Protein AF-A0A016WZB0-F1 (afdb_monomer)

Sequence (263 aa):
MVNCYLLIWLISSVIAQPQPCFLKCKDNYMNGMQNALTQLPSDWSIDMVTPLHALLSQNSHQTQLLLKMDSVCRLSAIYQRCLGVCPENPAKRILLNGQKAWNIICHDFRNDSDFRESIMPCWSSMGMTLTNHCTSMAQILQAEIIELMESGLHNLQQSMDALCRSVYSYDKCFVAKNYETCGPKAGKFLVKLTHQTSHALVELLDEVLGLTELPGSCLDWLSQKYLVESRPRGIAKRMKNGDWTSITSLSFAIFLTRSLLLP

Secondary structure (DSSP, 8-state):
---THHHHHHHHHHSSS--HHHHHHHHHHHHHHHHHH-SS--TT-HHHHSHHHHHHHS---HHHHHHHHHHHHHHHHHHHHHHHTSPPSHHHHHHHHTTHHHHHHHHHHHH-HHIIIIIHHHHHHHHHHHHHHTHHHHHHHHHHHHHHHHSTTTTHHHHHHHHHHHHHHHHHHHHHHHHHHHHHHHHHHHHHHHHHHHHHHHHHHHHHH--SS--HHHHHHHHTTHHHHTSHHHHHHHHHTSS--------------------

pLDDT: mean 75.18, std 19.7, range [27.86, 95.62]

Structure (mmCIF, N/CA/C/O backbone):
data_AF-A0A016WZB0-F1
#
_entry.id   AF-A0A016WZB0-F1
#
loop_
_atom_site.group_PDB
_atom_site.id
_atom_site.type_symbol
_atom_site.label_atom_id
_atom_site.label_alt_id
_atom_site.label_comp_id
_atom_site.label_asym_id
_atom_site.label_entity_id
_atom_site.label_seq_id
_atom_site.pdbx_PDB_ins_code
_atom_site.Cartn_x
_atom_site.Cartn_y
_atom_site.Cartn_z
_atom_site.occupancy
_atom_site.B_iso_or_equiv
_atom_site.auth_seq_id
_atom_site.auth_comp_id
_atom_site.auth_asym_id
_atom_site.auth_atom_id
_atom_site.pdbx_PDB_model_num
ATOM 1 N N . MET A 1 1 ? -3.023 -1.738 -1.304 1.00 55.38 1 MET A N 1
ATOM 2 C CA . MET A 1 1 ? -1.868 -0.862 -0.938 1.00 55.38 1 MET A CA 1
ATOM 3 C C . MET A 1 1 ? -2.226 0.275 0.025 1.00 55.38 1 MET A C 1
ATOM 5 O O . MET A 1 1 ? -1.454 1.218 0.184 1.00 55.38 1 MET A O 1
ATOM 9 N N . VAL A 1 2 ? -3.370 0.176 0.698 1.00 56.50 2 VAL A N 1
ATOM 10 C CA . VAL A 1 2 ? -3.891 1.216 1.588 1.00 56.50 2 VAL A CA 1
ATOM 11 C C . VAL A 1 2 ? -3.309 1.032 2.987 1.00 56.50 2 VAL A C 1
ATOM 13 O O . VAL A 1 2 ? -3.202 -0.104 3.452 1.00 56.50 2 VAL A O 1
ATOM 16 N N . ASN A 1 3 ? -2.872 2.119 3.627 1.00 54.38 3 ASN A N 1
ATOM 17 C CA . ASN A 1 3 ? -2.315 2.067 4.980 1.00 54.38 3 ASN A CA 1
ATOM 18 C C . ASN A 1 3 ? -3.409 2.117 6.045 1.00 54.38 3 ASN A C 1
ATOM 20 O O . ASN A 1 3 ? -4.475 2.701 5.866 1.00 54.38 3 ASN A O 1
ATOM 24 N N . CYS A 1 4 ? -3.087 1.572 7.208 1.00 49.31 4 CYS A N 1
ATOM 25 C CA . CYS A 1 4 ? -4.017 1.316 8.293 1.00 49.31 4 CYS A CA 1
ATOM 26 C C . CYS A 1 4 ? -4.293 2.515 9.196 1.00 49.31 4 CYS A C 1
ATOM 28 O O . CYS A 1 4 ? -4.769 2.349 10.312 1.00 49.31 4 CYS A O 1
ATOM 30 N N . TYR A 1 5 ? -4.052 3.734 8.721 1.00 52.56 5 TYR A N 1
ATOM 31 C CA . TYR A 1 5 ? -4.415 4.939 9.465 1.00 52.56 5 TYR A CA 1
ATOM 32 C C . TYR A 1 5 ? -5.929 5.112 9.609 1.00 52.56 5 TYR A C 1
ATOM 34 O O . TYR A 1 5 ? -6.382 5.546 10.666 1.00 52.56 5 TYR A O 1
ATOM 42 N N . LEU A 1 6 ? -6.701 4.650 8.619 1.00 54.91 6 LEU A N 1
ATOM 43 C CA . LEU A 1 6 ? -8.161 4.537 8.692 1.00 54.91 6 LEU A CA 1
ATOM 44 C C . LEU A 1 6 ? -8.610 3.690 9.892 1.00 54.91 6 LEU A C 1
ATOM 46 O O . LEU A 1 6 ? -9.520 4.049 10.630 1.00 54.91 6 LEU A O 1
ATOM 50 N N . LEU A 1 7 ? -7.895 2.595 10.140 1.00 54.38 7 LEU A N 1
ATOM 51 C CA . LEU A 1 7 ? -8.179 1.672 11.233 1.00 54.38 7 LEU A CA 1
ATOM 52 C C . LEU A 1 7 ? -7.743 2.239 12.581 1.00 54.38 7 LEU A C 1
ATOM 54 O O . LEU A 1 7 ? -8.423 2.038 13.575 1.00 54.38 7 LEU A O 1
ATOM 58 N N . ILE A 1 8 ? -6.644 2.992 12.624 1.00 53.25 8 ILE A N 1
ATOM 59 C CA . ILE A 1 8 ? -6.182 3.676 13.839 1.00 53.25 8 ILE A CA 1
ATOM 60 C C . ILE A 1 8 ? -7.178 4.751 14.287 1.00 53.25 8 ILE A C 1
ATOM 62 O O . ILE A 1 8 ? -7.405 4.917 15.489 1.00 53.25 8 ILE A O 1
ATOM 66 N N . TRP A 1 9 ? -7.793 5.460 13.341 1.00 54.38 9 TRP A N 1
ATOM 67 C CA . TRP A 1 9 ? -8.886 6.372 13.649 1.00 54.38 9 TRP A CA 1
ATOM 68 C C . TRP A 1 9 ? -10.130 5.613 14.124 1.00 54.38 9 TRP A C 1
ATOM 70 O O . TRP A 1 9 ? -10.615 5.905 15.211 1.00 54.38 9 TRP A O 1
ATOM 80 N N . LEU A 1 10 ? -10.566 4.569 13.406 1.00 53.88 10 LEU A N 1
ATOM 81 C CA . LEU A 1 10 ? -11.709 3.744 13.826 1.00 53.88 10 LEU A CA 1
ATOM 82 C C . LEU A 1 10 ? -11.514 3.139 15.229 1.00 53.88 10 LEU A C 1
ATOM 84 O O . LEU A 1 10 ? -12.427 3.171 16.045 1.00 53.88 10 LEU A O 1
ATOM 88 N N . ILE A 1 11 ? -10.305 2.682 15.566 1.00 52.38 11 ILE A N 1
ATOM 89 C CA . ILE A 1 11 ? -9.926 2.250 16.920 1.00 52.38 11 ILE A CA 1
ATOM 90 C C . ILE A 1 11 ? -10.089 3.378 17.941 1.00 52.38 11 ILE A C 1
ATOM 92 O O . ILE A 1 11 ? -10.571 3.138 19.042 1.00 52.38 11 ILE A O 1
ATOM 96 N N . SER A 1 12 ? -9.652 4.594 17.612 1.00 50.53 12 SER A N 1
ATOM 97 C CA . SER A 1 12 ? -9.734 5.740 18.526 1.00 50.53 12 SER A CA 1
ATOM 98 C C . SER A 1 12 ? -11.189 6.149 18.785 1.00 50.53 12 SER A C 1
ATOM 100 O O . SER A 1 12 ? -11.494 6.655 19.862 1.00 50.53 12 SER A O 1
ATOM 102 N N . SER A 1 13 ? -12.072 5.888 17.818 1.00 48.31 13 SER A N 1
ATOM 103 C CA . SER A 1 13 ? -13.515 6.126 17.893 1.00 48.31 13 SER A CA 1
ATOM 104 C C . SER A 1 13 ? -14.283 4.993 18.597 1.00 48.31 13 SER A C 1
ATOM 106 O O . SER A 1 13 ? -15.307 5.257 19.220 1.00 48.31 13 SER A O 1
ATOM 108 N N . VAL A 1 14 ? -13.803 3.742 18.518 1.00 45.00 14 VAL A N 1
ATOM 109 C CA . VAL A 1 14 ? -14.487 2.537 19.043 1.00 45.00 14 VAL A CA 1
ATOM 110 C C . VAL A 1 14 ? -13.949 2.084 20.408 1.00 45.00 14 VAL A C 1
ATOM 112 O O . VAL A 1 14 ? -14.696 1.542 21.224 1.00 45.00 14 VAL A O 1
ATOM 115 N N . ILE A 1 15 ? -12.669 2.316 20.714 1.00 48.38 15 ILE A N 1
ATOM 116 C CA . ILE A 1 15 ? -12.079 1.949 22.006 1.00 48.38 15 ILE A CA 1
ATOM 117 C C . ILE A 1 15 ? -12.315 3.075 23.008 1.00 48.38 15 ILE A C 1
ATOM 119 O O . ILE A 1 15 ? -11.705 4.142 22.944 1.00 48.38 15 ILE A O 1
ATOM 123 N N . ALA A 1 16 ? -13.173 2.794 23.988 1.00 42.25 16 ALA A N 1
ATOM 124 C CA . ALA A 1 16 ? -13.341 3.616 25.174 1.00 42.25 16 ALA A CA 1
ATOM 125 C C . ALA A 1 16 ? -11.984 3.771 25.895 1.00 42.25 16 ALA A C 1
ATOM 127 O O . ALA A 1 16 ? -11.514 2.857 26.566 1.00 42.25 16 ALA A O 1
ATOM 128 N N . GLN A 1 17 ? -11.384 4.954 25.742 1.00 51.97 17 GLN A N 1
ATOM 129 C CA . GLN A 1 17 ? -10.086 5.412 26.259 1.00 51.97 17 GLN A CA 1
ATOM 130 C C . GLN A 1 17 ? -8.839 4.969 25.464 1.00 51.97 17 GLN A C 1
ATOM 132 O O . GLN A 1 17 ? -8.360 3.839 25.596 1.00 51.97 17 GLN A O 1
ATOM 137 N N . PRO A 1 18 ? -8.216 5.900 24.714 1.00 61.09 18 PRO A N 1
ATOM 138 C CA . PRO A 1 18 ? -6.901 5.682 24.129 1.00 61.09 18 PRO A CA 1
ATOM 139 C C . PRO A 1 18 ? -5.865 5.421 25.231 1.00 61.09 18 PRO A C 1
ATOM 141 O O . PRO A 1 18 ? -5.592 6.293 26.059 1.00 61.09 18 PRO A O 1
ATOM 144 N N . GLN A 1 19 ? -5.255 4.232 25.260 1.00 72.19 19 GLN A N 1
ATOM 145 C CA . GLN A 1 19 ? -4.184 3.984 26.226 1.00 72.19 19 GLN A CA 1
ATOM 146 C C . GLN A 1 19 ? -2.947 4.828 25.861 1.00 72.19 19 GLN A C 1
ATOM 148 O O . GLN A 1 19 ? -2.512 4.793 24.701 1.00 72.19 19 GLN A O 1
ATOM 153 N N . PRO A 1 20 ? -2.311 5.518 26.829 1.00 84.94 20 PRO A N 1
ATOM 154 C CA . PRO A 1 20 ? -1.163 6.391 26.566 1.00 84.94 20 PRO A CA 1
ATOM 155 C C . PRO A 1 20 ? -0.001 5.707 25.828 1.00 84.94 20 PRO A C 1
ATOM 157 O O . PRO A 1 20 ? 0.700 6.351 25.049 1.00 84.94 20 PRO A O 1
ATOM 160 N N . CYS A 1 21 ? 0.188 4.396 26.034 1.00 88.31 21 CYS A N 1
ATOM 161 C CA . CYS A 1 21 ? 1.226 3.619 25.352 1.00 88.31 21 CYS A CA 1
ATOM 162 C C . CYS A 1 21 ? 1.033 3.611 23.828 1.00 88.31 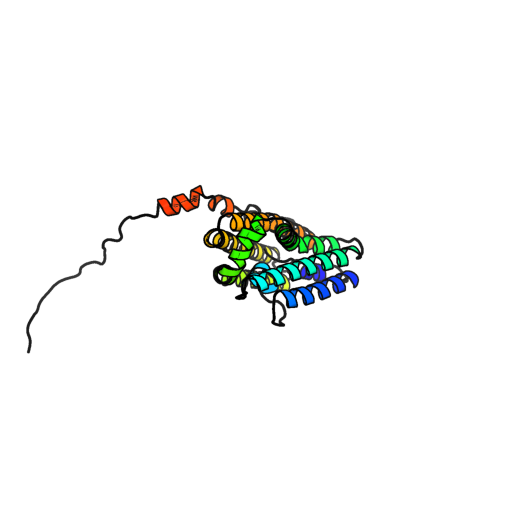21 CYS A C 1
ATOM 164 O O . CYS A 1 21 ? 1.947 3.971 23.084 1.00 88.31 21 CYS A O 1
ATOM 166 N N . PHE A 1 22 ? -0.172 3.266 23.358 1.00 85.75 22 PHE A N 1
ATOM 167 C CA . PHE A 1 22 ? -0.463 3.186 21.925 1.00 85.75 22 PHE A CA 1
ATOM 168 C C . PHE A 1 22 ? -0.419 4.552 21.255 1.00 85.75 22 PHE A C 1
ATOM 170 O O . PHE A 1 22 ? 0.140 4.661 20.164 1.00 85.75 22 PHE A O 1
ATOM 177 N N . LEU A 1 23 ? -0.942 5.590 21.919 1.00 83.19 23 LEU A N 1
ATOM 178 C CA . LEU A 1 23 ? -0.874 6.962 21.414 1.00 83.19 23 LEU A CA 1
ATOM 179 C C . LEU A 1 23 ? 0.574 7.408 21.208 1.00 83.19 23 LEU A C 1
ATOM 181 O O . LEU A 1 23 ? 0.929 7.833 20.114 1.00 83.19 23 LEU A O 1
ATOM 185 N N . LYS A 1 24 ? 1.445 7.196 22.202 1.00 88.25 24 LYS A N 1
ATOM 186 C CA . LYS A 1 24 ? 2.870 7.531 22.087 1.00 88.25 24 LYS A CA 1
ATOM 187 C C . LYS A 1 24 ? 3.548 6.799 20.926 1.00 88.25 24 LYS A C 1
ATOM 189 O O . LYS A 1 24 ? 4.316 7.407 20.182 1.00 88.25 24 LYS A O 1
ATOM 194 N N . CYS A 1 25 ? 3.290 5.499 20.762 1.00 89.06 25 CYS A N 1
ATOM 195 C CA . CYS A 1 25 ? 3.845 4.739 19.640 1.00 89.06 25 CYS A CA 1
ATOM 196 C C . CYS A 1 25 ? 3.333 5.267 18.295 1.00 89.06 25 CYS A C 1
ATOM 198 O O . CYS A 1 25 ? 4.124 5.438 17.367 1.00 89.06 25 CYS A O 1
ATOM 200 N N . LYS A 1 26 ? 2.027 5.545 18.205 1.00 83.06 26 LYS A N 1
ATOM 201 C CA . LYS A 1 26 ? 1.370 6.096 17.018 1.00 83.06 26 LYS A CA 1
ATOM 202 C C . LYS A 1 26 ? 1.967 7.441 16.632 1.00 83.06 26 LYS A C 1
ATOM 204 O O . LYS A 1 26 ? 2.391 7.586 15.496 1.00 83.06 26 LYS A O 1
ATOM 209 N N . ASP A 1 27 ? 2.022 8.399 17.550 1.00 82.31 27 ASP A N 1
ATOM 210 C CA . ASP A 1 27 ? 2.441 9.772 17.248 1.00 82.31 27 ASP A CA 1
ATOM 211 C C . ASP A 1 27 ? 3.898 9.821 16.786 1.00 82.31 27 ASP A C 1
ATOM 213 O O . ASP A 1 27 ? 4.223 10.455 15.784 1.00 82.31 27 ASP A O 1
ATOM 217 N N . ASN A 1 28 ? 4.775 9.055 17.440 1.00 87.50 28 ASN A N 1
ATOM 218 C CA . ASN A 1 28 ? 6.166 8.930 17.009 1.00 87.50 28 ASN A CA 1
ATOM 219 C C . ASN A 1 28 ? 6.288 8.309 15.611 1.00 87.50 28 ASN A C 1
ATOM 221 O O . ASN A 1 28 ? 7.112 8.751 14.808 1.00 87.50 28 ASN A O 1
ATOM 225 N N . TYR A 1 29 ? 5.480 7.289 15.314 1.00 86.69 29 TYR A N 1
ATOM 226 C CA . TYR A 1 29 ? 5.462 6.661 13.996 1.00 86.69 29 TYR A CA 1
ATOM 227 C C . TYR A 1 29 ? 4.912 7.606 12.925 1.00 86.69 29 TYR A C 1
ATOM 229 O O . TYR A 1 29 ? 5.544 7.746 11.883 1.00 86.69 29 TYR A O 1
ATOM 237 N N . MET A 1 30 ? 3.809 8.303 13.203 1.00 79.81 30 MET A N 1
ATOM 238 C CA . MET A 1 30 ? 3.199 9.301 12.319 1.00 79.81 30 MET A CA 1
ATOM 239 C C . MET A 1 30 ? 4.195 10.380 11.927 1.00 79.81 30 MET A C 1
ATOM 241 O O . MET A 1 30 ? 4.462 10.574 10.744 1.00 79.81 30 MET A O 1
ATOM 245 N N . ASN A 1 31 ? 4.799 11.019 12.928 1.00 82.44 31 ASN A N 1
ATOM 246 C CA . ASN A 1 31 ? 5.754 12.100 12.719 1.00 82.44 31 ASN A CA 1
ATOM 247 C C . ASN A 1 31 ? 6.983 11.602 11.945 1.00 82.44 31 ASN A C 1
ATOM 249 O O . ASN A 1 31 ? 7.473 12.265 11.033 1.00 82.44 31 ASN A O 1
ATOM 253 N N . GLY A 1 32 ? 7.468 10.399 12.267 1.00 85.25 32 GLY A N 1
ATOM 254 C CA . GLY A 1 32 ? 8.577 9.778 11.548 1.00 85.25 32 GLY A CA 1
ATOM 255 C C . GLY A 1 32 ? 8.244 9.469 10.086 1.00 85.25 32 GLY A C 1
ATOM 256 O O . GLY A 1 32 ? 9.031 9.793 9.198 1.00 85.25 32 GLY A O 1
ATOM 257 N N . MET A 1 33 ? 7.087 8.854 9.827 1.00 84.44 33 MET A N 1
ATOM 258 C CA . MET A 1 33 ? 6.646 8.484 8.479 1.00 84.44 33 MET A CA 1
ATOM 259 C C . MET A 1 33 ? 6.361 9.715 7.631 1.00 84.44 33 MET A C 1
ATOM 261 O O . MET A 1 33 ? 6.747 9.733 6.468 1.00 84.44 33 MET A O 1
ATOM 265 N N . GLN A 1 34 ? 5.763 10.755 8.213 1.00 78.06 34 GLN A N 1
ATOM 266 C CA . GLN A 1 34 ? 5.558 12.027 7.536 1.00 78.06 34 GLN A CA 1
ATOM 267 C C . GLN A 1 34 ? 6.891 12.607 7.072 1.00 78.06 34 GLN A C 1
ATOM 269 O O . GLN A 1 34 ? 7.034 12.879 5.888 1.00 78.06 34 GLN A O 1
ATOM 274 N N . ASN A 1 35 ? 7.897 12.673 7.947 1.00 82.19 35 ASN A N 1
ATOM 275 C CA . ASN A 1 35 ? 9.235 13.150 7.583 1.00 82.19 35 ASN A CA 1
ATOM 276 C C . ASN A 1 35 ? 9.932 12.270 6.527 1.00 82.19 35 ASN A C 1
ATOM 278 O O . ASN A 1 35 ? 10.753 12.760 5.753 1.00 82.19 35 ASN A O 1
ATOM 282 N N . ALA A 1 36 ? 9.655 10.962 6.509 1.00 82.56 36 ALA A N 1
ATOM 283 C CA . ALA A 1 36 ? 10.269 10.027 5.566 1.00 82.56 36 ALA A CA 1
ATOM 284 C C . ALA A 1 36 ? 9.597 10.030 4.181 1.00 82.56 36 ALA A C 1
ATOM 286 O O . ALA A 1 36 ? 10.277 9.843 3.170 1.00 82.56 36 ALA A O 1
ATOM 287 N N . LEU A 1 37 ? 8.275 10.216 4.136 1.00 76.56 37 LEU A N 1
ATOM 288 C CA . LEU A 1 37 ? 7.463 10.157 2.918 1.00 76.56 37 LEU A CA 1
ATOM 289 C C . LEU A 1 37 ? 7.234 11.540 2.300 1.00 76.56 37 LEU A C 1
ATOM 291 O O . LEU A 1 37 ? 7.163 11.653 1.080 1.00 76.56 37 LEU A O 1
ATOM 295 N N . THR A 1 38 ? 7.161 12.596 3.110 1.00 65.31 38 THR A N 1
ATOM 296 C CA . THR A 1 38 ? 6.791 13.954 2.686 1.00 65.31 38 THR A CA 1
ATOM 297 C C . THR A 1 38 ? 7.756 14.998 3.253 1.00 65.31 38 THR A C 1
ATOM 299 O O . THR A 1 38 ? 8.226 14.891 4.379 1.00 65.31 38 THR A O 1
ATOM 302 N N . GLN A 1 39 ? 8.050 16.043 2.479 1.00 55.16 39 GLN A N 1
ATOM 303 C CA . GLN A 1 39 ? 8.716 17.252 2.990 1.00 55.16 39 GLN A CA 1
ATOM 304 C C . GLN A 1 39 ? 7.704 18.344 3.383 1.00 55.16 39 GLN A C 1
ATOM 306 O O . GLN A 1 39 ? 8.094 19.487 3.606 1.00 55.16 39 GLN A O 1
ATOM 311 N N . LEU A 1 40 ? 6.406 18.023 3.432 1.00 42.19 40 LEU A N 1
ATOM 312 C CA . LEU A 1 40 ? 5.335 18.992 3.649 1.00 42.19 40 LEU A CA 1
ATOM 313 C C . LEU A 1 40 ? 4.523 18.655 4.911 1.00 42.19 40 LEU A C 1
ATOM 315 O O . LEU A 1 40 ? 4.121 17.503 5.093 1.00 42.19 40 LEU A O 1
ATOM 319 N N . PRO A 1 41 ? 4.249 19.649 5.772 1.00 38.19 41 PRO A N 1
ATOM 320 C CA . PRO A 1 41 ? 3.335 19.491 6.886 1.00 38.19 41 PRO A CA 1
ATOM 321 C C . PRO A 1 41 ? 1.898 19.710 6.396 1.00 38.19 41 PRO A C 1
ATOM 323 O O . PRO A 1 41 ? 1.517 20.836 6.089 1.00 38.19 41 PRO A O 1
ATOM 326 N N . SER A 1 42 ? 1.077 18.662 6.342 1.00 43.41 42 SER A N 1
ATOM 327 C CA . SER A 1 42 ? -0.376 18.839 6.410 1.00 43.41 42 SER A CA 1
ATOM 328 C C . SER A 1 42 ? -1.069 17.606 6.975 1.00 43.41 42 SER A C 1
ATOM 330 O O . SER A 1 42 ? -0.643 16.471 6.751 1.00 43.41 42 SER A O 1
ATOM 332 N N . ASP A 1 43 ? -2.159 17.858 7.690 1.00 48.34 43 ASP A N 1
ATOM 333 C CA . ASP A 1 43 ? -3.127 16.855 8.109 1.00 48.34 43 ASP A CA 1
ATOM 334 C C . ASP A 1 43 ? -3.712 16.106 6.891 1.00 48.34 43 ASP A C 1
ATOM 336 O O . ASP A 1 43 ? -3.878 16.679 5.813 1.00 48.34 43 ASP A O 1
ATOM 340 N N . TRP A 1 44 ? -3.991 14.809 7.072 1.00 51.59 44 TRP A N 1
ATOM 341 C CA . TRP A 1 44 ? -4.760 13.936 6.165 1.00 51.59 44 TRP A CA 1
ATOM 342 C C . TRP A 1 44 ? -4.406 13.984 4.664 1.00 51.59 44 TRP A C 1
ATOM 344 O O . TRP A 1 44 ? -5.306 14.008 3.828 1.00 51.59 44 TRP A O 1
ATOM 354 N N . SER A 1 45 ? -3.126 13.943 4.272 1.00 56.06 45 SER A N 1
ATOM 355 C CA . SER A 1 45 ? -2.765 13.886 2.842 1.00 56.06 45 SER A CA 1
ATOM 356 C C . SER A 1 45 ? -2.993 12.495 2.208 1.00 56.06 45 SER A C 1
ATOM 358 O O . SER A 1 45 ? -2.958 11.463 2.890 1.00 56.06 45 SER A O 1
ATOM 360 N N . ILE A 1 46 ? -3.171 12.456 0.873 1.00 56.66 46 ILE A N 1
ATOM 361 C CA . ILE A 1 46 ? -3.193 11.239 0.016 1.00 56.66 46 ILE A CA 1
ATOM 362 C C . ILE A 1 46 ? -2.049 10.285 0.383 1.00 56.66 46 ILE A C 1
ATOM 364 O O . ILE A 1 46 ? -2.172 9.057 0.284 1.00 56.66 46 ILE A O 1
ATOM 368 N N . ASP A 1 47 ? -0.941 10.868 0.839 1.00 54.72 47 ASP A N 1
ATOM 369 C CA . ASP A 1 47 ? 0.301 10.180 1.120 1.00 54.72 47 ASP A CA 1
ATOM 370 C C . ASP A 1 47 ? 0.205 9.219 2.299 1.00 54.72 47 ASP A C 1
ATOM 372 O O . ASP A 1 47 ? 0.920 8.224 2.347 1.00 54.72 47 ASP A O 1
ATOM 376 N N . MET A 1 48 ? -0.696 9.479 3.244 1.00 59.38 48 MET A N 1
ATOM 377 C CA . MET A 1 48 ? -0.911 8.580 4.375 1.00 59.38 48 MET A CA 1
ATOM 378 C C . MET A 1 48 ? -1.874 7.445 4.022 1.00 59.38 48 MET A C 1
ATOM 380 O O . MET A 1 48 ? -1.734 6.342 4.548 1.00 59.38 48 MET A O 1
ATOM 384 N N . VAL A 1 49 ? -2.803 7.677 3.091 1.00 67.19 49 VAL A N 1
ATOM 385 C CA . VAL A 1 49 ? -3.766 6.675 2.608 1.00 67.19 49 VAL A CA 1
ATOM 386 C C . VAL A 1 49 ? -3.098 5.664 1.680 1.00 67.19 49 VAL A C 1
ATOM 388 O O . VAL A 1 49 ? -3.273 4.455 1.836 1.00 67.19 49 VAL A O 1
ATOM 391 N N . THR A 1 50 ? -2.290 6.151 0.739 1.00 75.12 50 THR A N 1
ATOM 392 C CA . THR A 1 50 ? -1.594 5.340 -0.268 1.00 75.12 50 THR A CA 1
ATOM 393 C C . THR A 1 50 ? -0.084 5.562 -0.171 1.00 75.12 50 THR A C 1
ATOM 395 O O . THR A 1 50 ? 0.535 6.158 -1.046 1.00 75.12 50 THR A O 1
ATOM 398 N N . PRO A 1 51 ? 0.586 5.088 0.885 1.00 74.06 51 PRO A N 1
ATOM 399 C CA . PRO A 1 51 ? 1.932 5.558 1.185 1.00 74.06 51 PRO A CA 1
ATOM 400 C C . PRO A 1 51 ? 2.996 4.999 0.236 1.00 74.06 51 PRO A C 1
ATOM 402 O O . PRO A 1 51 ? 4.062 5.590 0.088 1.00 74.06 51 PRO A O 1
ATOM 405 N N . LEU A 1 52 ? 2.693 3.915 -0.490 1.00 84.69 52 LEU A N 1
ATOM 406 C CA . LEU A 1 52 ? 3.508 3.502 -1.630 1.00 84.69 52 LEU A CA 1
ATOM 407 C C . LEU A 1 52 ? 3.360 4.471 -2.817 1.00 84.69 52 LEU A C 1
ATOM 409 O O . LEU A 1 52 ? 4.345 4.738 -3.491 1.00 84.69 52 LEU A O 1
ATOM 413 N N . HIS A 1 53 ? 2.172 5.040 -3.052 1.00 87.25 53 HIS A N 1
ATOM 414 C CA . HIS A 1 53 ? 1.998 6.115 -4.034 1.00 87.25 53 HIS A CA 1
ATOM 415 C C . HIS A 1 53 ? 2.848 7.327 -3.646 1.00 87.25 53 HIS A C 1
ATOM 417 O O . HIS A 1 53 ? 3.605 7.818 -4.470 1.00 87.25 53 HIS A O 1
ATOM 423 N N . ALA A 1 54 ? 2.784 7.759 -2.385 1.00 82.44 54 ALA A N 1
ATOM 424 C CA . ALA A 1 54 ? 3.569 8.885 -1.874 1.00 82.44 54 ALA A CA 1
ATOM 425 C C . ALA A 1 54 ? 5.076 8.701 -2.048 1.00 82.44 54 ALA A C 1
ATOM 427 O O . ALA A 1 54 ? 5.795 9.595 -2.491 1.00 82.44 54 ALA A O 1
ATOM 428 N N . LEU A 1 55 ? 5.557 7.506 -1.696 1.00 86.00 55 LEU A N 1
ATOM 429 C CA . LEU A 1 55 ? 6.968 7.167 -1.779 1.00 86.00 55 LEU A CA 1
ATOM 430 C C . LEU A 1 55 ? 7.489 7.299 -3.218 1.00 86.00 55 LEU A C 1
ATOM 432 O O . LEU A 1 55 ? 8.640 7.685 -3.419 1.00 86.00 55 LEU A O 1
ATOM 436 N N . LEU A 1 56 ? 6.640 6.982 -4.202 1.00 88.81 56 LEU A N 1
ATOM 437 C CA . LEU A 1 56 ? 6.989 6.961 -5.620 1.00 88.81 56 LEU A CA 1
ATOM 438 C C . LEU A 1 56 ? 6.627 8.248 -6.377 1.00 88.81 56 LEU A C 1
ATOM 440 O O . LEU A 1 56 ? 7.153 8.459 -7.467 1.00 88.81 56 LEU A O 1
ATOM 444 N N . SER A 1 57 ? 5.764 9.108 -5.829 1.00 83.25 57 SER A N 1
ATOM 445 C CA . SER A 1 57 ? 5.229 10.287 -6.530 1.00 83.25 57 SER A CA 1
ATOM 446 C C . SER A 1 57 ? 6.229 11.431 -6.655 1.00 83.25 57 SER A C 1
ATOM 448 O O . SER A 1 57 ? 6.068 12.318 -7.493 1.00 83.25 57 SER A O 1
ATOM 450 N N . GLN A 1 58 ? 7.292 11.410 -5.854 1.00 73.94 58 GLN A N 1
ATOM 451 C CA . GLN A 1 58 ? 8.347 12.411 -5.901 1.00 73.94 58 GLN A CA 1
ATOM 452 C C . GLN A 1 58 ? 9.439 11.990 -6.874 1.00 73.94 58 GLN A C 1
ATOM 454 O O . GLN A 1 58 ? 10.002 10.900 -6.745 1.00 73.94 58 GLN A O 1
ATOM 459 N N . ASN A 1 59 ? 9.811 12.899 -7.777 1.00 65.44 59 ASN A N 1
ATOM 460 C CA . ASN A 1 59 ? 10.955 12.717 -8.661 1.00 65.44 59 ASN A CA 1
ATOM 461 C C . ASN A 1 59 ? 12.237 12.585 -7.820 1.00 65.44 59 ASN A C 1
ATOM 463 O O . ASN A 1 59 ? 12.795 13.572 -7.346 1.00 65.44 59 ASN A O 1
ATOM 467 N N . SER A 1 60 ? 12.641 11.344 -7.562 1.00 66.44 60 SER A N 1
ATOM 468 C CA . SER A 1 60 ? 13.710 11.001 -6.632 1.00 66.44 60 SER A CA 1
ATOM 469 C C . SER A 1 60 ? 14.753 10.189 -7.383 1.00 66.44 60 SER A C 1
ATOM 471 O O . SER A 1 60 ? 14.439 9.153 -7.970 1.00 66.44 60 SER A O 1
ATOM 473 N N . HIS A 1 61 ? 16.014 10.617 -7.330 1.00 76.38 61 HIS A N 1
ATOM 474 C CA . HIS A 1 61 ? 17.117 9.776 -7.795 1.00 76.38 61 HIS A CA 1
ATOM 475 C C . HIS A 1 61 ? 17.140 8.447 -7.018 1.00 76.38 61 HIS A C 1
ATOM 477 O O . HIS A 1 61 ? 16.718 8.390 -5.861 1.00 76.38 61 HIS A O 1
ATOM 483 N N . GLN A 1 62 ? 17.690 7.388 -7.614 1.00 78.56 62 GLN A N 1
ATOM 484 C CA . GLN A 1 62 ? 17.671 6.032 -7.043 1.00 78.56 62 GLN A CA 1
ATOM 485 C C . GLN A 1 62 ? 18.196 5.963 -5.614 1.00 78.56 62 GLN A C 1
ATOM 487 O O . GLN A 1 62 ? 17.560 5.364 -4.748 1.00 78.56 62 GLN A O 1
ATOM 492 N N . THR A 1 63 ? 19.303 6.648 -5.338 1.00 80.50 63 THR A N 1
ATOM 493 C CA . THR A 1 63 ? 19.870 6.747 -3.990 1.00 80.50 63 THR A CA 1
ATOM 494 C C . THR A 1 63 ? 18.882 7.357 -2.994 1.00 80.50 63 THR A C 1
ATOM 496 O O . THR A 1 63 ? 18.783 6.887 -1.866 1.00 80.50 63 THR A O 1
ATOM 499 N N . GLN A 1 64 ? 18.100 8.360 -3.399 1.00 85.38 64 GLN A N 1
ATOM 500 C CA . GLN A 1 64 ? 17.100 8.981 -2.528 1.00 85.38 64 GLN A CA 1
ATOM 501 C C . GLN A 1 64 ? 15.931 8.032 -2.246 1.00 85.38 64 GLN A C 1
ATOM 503 O O . GLN A 1 64 ? 15.507 7.933 -1.099 1.00 85.38 64 GLN A O 1
ATOM 508 N N . LEU A 1 65 ? 15.437 7.301 -3.253 1.00 88.00 65 LEU A N 1
ATOM 509 C CA . LEU A 1 65 ? 14.367 6.318 -3.044 1.00 88.00 65 LEU A CA 1
ATOM 510 C C . LEU A 1 65 ? 14.822 5.175 -2.121 1.00 88.00 65 LEU A C 1
ATOM 512 O O . LEU A 1 65 ? 14.070 4.765 -1.239 1.00 88.00 65 LEU A O 1
ATOM 516 N N . LEU A 1 66 ? 16.061 4.698 -2.277 1.00 88.81 66 LEU A N 1
ATOM 517 C CA . LEU A 1 66 ? 16.651 3.690 -1.390 1.00 88.81 66 LEU A CA 1
ATOM 518 C C . LEU A 1 66 ? 16.734 4.185 0.061 1.00 88.81 66 LEU A C 1
ATOM 520 O O . LEU A 1 66 ? 16.325 3.467 0.971 1.00 88.81 66 LEU A O 1
ATOM 524 N N . LEU A 1 67 ? 17.205 5.418 0.277 1.00 89.69 67 LEU A N 1
ATOM 525 C CA . LEU A 1 67 ? 17.283 6.023 1.611 1.00 89.69 67 LEU A CA 1
ATOM 526 C C . LEU A 1 67 ? 15.898 6.217 2.242 1.00 89.69 67 LEU A C 1
ATOM 528 O O . LEU A 1 67 ? 15.719 5.944 3.430 1.00 89.69 67 LEU A O 1
ATOM 532 N N . LYS A 1 68 ? 14.902 6.649 1.457 1.00 89.25 68 LYS A N 1
ATOM 533 C CA . LYS A 1 68 ? 13.513 6.767 1.924 1.00 89.25 68 LYS A CA 1
ATOM 534 C C . LYS A 1 68 ? 12.948 5.404 2.323 1.00 89.25 68 LYS A C 1
ATOM 536 O O . LYS A 1 68 ? 12.391 5.281 3.412 1.00 89.25 68 LYS A O 1
ATOM 541 N N . MET A 1 69 ? 13.139 4.380 1.488 1.00 91.38 69 MET A N 1
ATOM 542 C CA . MET A 1 69 ? 12.693 3.015 1.777 1.00 91.38 69 MET A CA 1
ATOM 543 C C . MET A 1 69 ? 13.343 2.469 3.056 1.00 91.38 69 MET A C 1
ATOM 545 O O . MET A 1 69 ? 12.643 1.948 3.924 1.00 91.38 69 MET A O 1
ATOM 549 N N . ASP A 1 70 ? 14.657 2.644 3.225 1.00 93.06 70 ASP A N 1
ATOM 550 C CA . ASP A 1 70 ? 15.351 2.226 4.448 1.00 93.06 70 ASP A CA 1
ATOM 551 C C . ASP A 1 70 ? 14.805 2.945 5.692 1.00 93.06 70 ASP A C 1
ATOM 553 O O . ASP A 1 70 ? 14.487 2.301 6.697 1.00 93.06 70 ASP A O 1
ATOM 557 N N . SER A 1 71 ? 14.595 4.263 5.598 1.00 92.44 71 SER A N 1
ATOM 558 C CA . SER A 1 71 ? 14.014 5.065 6.679 1.00 92.44 71 SER A CA 1
ATOM 559 C C . SER A 1 71 ? 12.623 4.565 7.079 1.00 92.44 71 SER A C 1
ATOM 561 O O . SER A 1 71 ? 12.387 4.297 8.261 1.00 92.44 71 SER A O 1
ATOM 563 N N . VAL A 1 72 ? 11.730 4.352 6.106 1.00 90.75 72 VAL A N 1
ATOM 564 C CA . VAL A 1 72 ? 10.379 3.809 6.328 1.00 90.75 72 VAL A CA 1
ATOM 565 C C . VAL A 1 72 ? 10.442 2.432 6.992 1.00 90.75 72 VAL A C 1
ATOM 567 O O . VAL A 1 72 ? 9.762 2.184 7.991 1.00 90.75 72 VAL A O 1
ATOM 570 N N . CYS A 1 73 ? 11.311 1.545 6.509 1.00 93.88 73 CYS A N 1
ATOM 571 C CA . CYS A 1 73 ? 11.451 0.205 7.069 1.00 93.88 73 CYS A CA 1
ATOM 572 C C . CYS A 1 73 ? 12.038 0.196 8.480 1.00 93.88 73 CYS A C 1
ATOM 574 O O . CYS A 1 73 ? 11.648 -0.619 9.322 1.00 93.88 73 CYS A O 1
ATOM 576 N N . ARG A 1 74 ? 12.950 1.121 8.783 1.00 95.19 74 ARG A N 1
ATOM 577 C CA . ARG A 1 74 ? 13.455 1.327 10.141 1.00 95.19 74 ARG A CA 1
ATOM 578 C C . ARG A 1 74 ? 12.353 1.841 11.067 1.00 95.19 74 ARG A C 1
ATOM 580 O O . ARG A 1 74 ? 12.206 1.307 12.166 1.00 95.19 74 ARG A O 1
ATOM 587 N N . LEU A 1 75 ? 11.570 2.826 10.626 1.00 92.50 75 LEU A N 1
ATOM 588 C CA . LEU A 1 75 ? 10.455 3.393 11.389 1.00 92.50 75 LEU A CA 1
ATOM 589 C C . LEU A 1 75 ? 9.373 2.350 11.681 1.00 92.50 75 LEU A C 1
ATOM 591 O O . LEU A 1 75 ? 8.958 2.224 12.831 1.00 92.50 75 LEU A O 1
ATOM 595 N N . SER A 1 76 ? 8.987 1.537 10.693 1.00 91.44 76 SER A N 1
ATOM 596 C CA . SER A 1 76 ? 8.033 0.437 10.896 1.00 91.44 76 SER A CA 1
ATOM 597 C C . SER A 1 76 ? 8.543 -0.583 11.926 1.00 91.44 76 SER A C 1
ATOM 599 O O . SER A 1 76 ? 7.797 -1.004 12.812 1.00 91.44 76 SER A O 1
ATOM 601 N N . ALA A 1 77 ? 9.836 -0.925 11.898 1.00 94.81 77 ALA A N 1
ATOM 602 C CA . ALA A 1 77 ? 10.430 -1.835 12.880 1.00 94.81 77 ALA A CA 1
ATOM 603 C C . ALA A 1 77 ? 10.535 -1.226 14.293 1.00 94.81 77 ALA A C 1
ATOM 605 O O . ALA A 1 77 ? 10.483 -1.953 15.287 1.00 94.81 77 ALA A O 1
ATOM 606 N N . ILE A 1 78 ? 10.736 0.091 14.408 1.00 95.38 78 ILE A N 1
ATOM 607 C CA . ILE A 1 78 ? 10.706 0.809 15.693 1.00 95.38 78 ILE A CA 1
ATOM 608 C C . ILE A 1 78 ? 9.279 0.827 16.244 1.00 95.38 78 ILE A C 1
ATOM 610 O O . ILE A 1 78 ? 9.078 0.534 17.420 1.00 95.38 78 ILE A O 1
ATOM 614 N N . TYR A 1 79 ? 8.292 1.110 15.395 1.00 92.06 79 TYR A N 1
ATOM 615 C CA . TYR A 1 79 ? 6.887 1.140 15.780 1.00 92.06 79 TYR A CA 1
ATOM 616 C C . TYR A 1 79 ? 6.402 -0.217 16.299 1.00 92.06 79 TYR A C 1
ATOM 618 O O . TYR A 1 79 ? 5.839 -0.285 17.388 1.00 92.06 79 TYR A O 1
ATOM 626 N N . GLN A 1 80 ? 6.718 -1.312 15.604 1.00 93.00 80 GLN A N 1
ATOM 627 C CA . GLN A 1 80 ? 6.370 -2.663 16.060 1.00 93.00 80 GLN A CA 1
ATOM 628 C C . GLN A 1 80 ? 7.015 -3.018 17.406 1.00 93.00 80 GLN A C 1
ATOM 630 O O . GLN A 1 80 ? 6.355 -3.583 18.275 1.00 93.00 80 GLN A O 1
ATOM 635 N N . ARG A 1 81 ? 8.280 -2.631 17.625 1.00 95.62 81 ARG A N 1
ATOM 636 C CA . ARG A 1 81 ? 8.942 -2.792 18.932 1.00 95.62 81 ARG A CA 1
ATOM 637 C C . ARG A 1 81 ? 8.282 -1.951 20.026 1.00 95.62 81 ARG A C 1
ATOM 639 O O . ARG A 1 81 ? 8.131 -2.436 21.141 1.00 95.62 81 ARG A O 1
ATOM 646 N N . CYS A 1 82 ? 7.857 -0.730 19.703 1.00 94.56 82 CYS A N 1
ATOM 647 C CA . CYS A 1 82 ? 7.111 0.130 20.620 1.00 94.56 82 CYS A CA 1
ATOM 648 C C . CYS A 1 82 ? 5.775 -0.511 21.024 1.00 94.56 82 CYS A C 1
ATOM 650 O O . CYS A 1 82 ? 5.471 -0.603 22.207 1.00 94.56 82 CYS A O 1
ATOM 652 N N . LEU A 1 83 ? 5.012 -1.041 20.063 1.00 90.94 83 LEU A N 1
ATOM 653 C CA . LEU A 1 83 ? 3.780 -1.778 20.358 1.00 90.94 83 LEU A CA 1
ATOM 654 C C . LEU A 1 83 ? 4.048 -3.041 21.183 1.00 90.94 83 LEU A C 1
ATOM 656 O O . LEU A 1 83 ? 3.234 -3.401 22.028 1.00 90.94 83 LEU A O 1
ATOM 660 N N . GLY A 1 84 ? 5.195 -3.694 20.972 1.00 93.12 84 GLY A N 1
ATOM 661 C CA . GLY A 1 84 ? 5.615 -4.891 21.698 1.00 93.12 84 GLY A CA 1
ATOM 662 C C . GLY A 1 84 ? 5.628 -4.725 23.219 1.00 93.12 84 GLY A C 1
ATOM 663 O O . GLY A 1 84 ? 5.259 -5.669 23.912 1.00 93.12 84 GLY A O 1
ATOM 664 N N . VAL A 1 85 ? 5.965 -3.532 23.726 1.00 93.88 85 VAL A N 1
ATOM 665 C CA . VAL A 1 85 ? 5.979 -3.227 25.171 1.00 93.88 85 VAL A CA 1
ATOM 666 C C . VAL A 1 85 ? 4.633 -2.738 25.717 1.00 93.88 85 VAL A C 1
ATOM 668 O O . VAL A 1 85 ? 4.484 -2.604 26.930 1.00 93.88 85 VAL A O 1
ATOM 671 N N . CYS A 1 86 ? 3.653 -2.462 24.851 1.00 89.56 86 CYS A N 1
ATOM 672 C CA . CYS A 1 86 ? 2.308 -2.091 25.282 1.00 89.56 86 CYS A CA 1
ATOM 673 C C . CYS A 1 86 ? 1.499 -3.327 25.727 1.00 89.56 86 CYS A C 1
ATOM 675 O O . CYS A 1 86 ? 1.755 -4.431 25.220 1.00 89.56 86 CYS A O 1
ATOM 677 N N . PRO A 1 87 ? 0.512 -3.152 26.634 1.00 90.12 87 PRO A N 1
ATOM 678 C CA . PRO A 1 87 ? -0.350 -4.235 27.108 1.00 90.12 87 PRO A CA 1
ATOM 679 C C . PRO A 1 87 ? -1.026 -4.999 25.967 1.00 90.12 87 PRO A C 1
ATOM 681 O O . PRO A 1 87 ? -1.366 -4.418 24.937 1.00 90.12 87 PRO A O 1
ATOM 684 N N . GLU A 1 88 ? -1.250 -6.298 26.161 1.00 87.69 88 GLU A N 1
ATOM 685 C CA . GLU A 1 88 ? -2.013 -7.099 25.203 1.00 87.69 88 GLU A CA 1
ATOM 686 C C . GLU A 1 88 ? -3.495 -6.730 25.250 1.00 87.69 88 GLU A C 1
ATOM 688 O O . GLU A 1 88 ? -4.148 -6.843 26.288 1.00 87.69 88 GLU A O 1
ATOM 693 N N . ASN A 1 89 ? -4.022 -6.275 24.114 1.00 82.06 89 ASN A N 1
ATOM 694 C CA . ASN A 1 89 ? -5.437 -5.992 23.905 1.00 82.06 89 ASN A CA 1
ATOM 695 C C . ASN A 1 89 ? -5.766 -5.997 22.392 1.00 82.06 89 ASN A C 1
ATOM 697 O O . ASN A 1 89 ? -4.848 -6.024 21.563 1.00 82.06 89 ASN A O 1
ATOM 701 N N . PRO A 1 90 ? -7.053 -5.935 22.001 1.00 80.62 90 PRO A N 1
ATOM 702 C CA . PRO A 1 90 ? -7.440 -5.888 20.588 1.00 80.62 90 PRO A CA 1
ATOM 703 C C . PRO A 1 90 ? -6.806 -4.721 19.813 1.00 80.62 90 PRO A C 1
ATOM 705 O O . PRO A 1 90 ? -6.401 -4.892 18.666 1.00 80.62 90 PRO A O 1
ATOM 708 N N . ALA A 1 91 ? -6.607 -3.561 20.455 1.00 78.50 91 ALA A N 1
ATOM 709 C CA . ALA A 1 91 ? -5.963 -2.401 19.833 1.00 78.50 91 ALA A CA 1
ATOM 710 C C . ALA A 1 91 ? -4.558 -2.737 19.316 1.00 78.50 91 ALA A C 1
ATOM 712 O O . ALA A 1 91 ? -4.218 -2.398 18.184 1.00 78.50 91 ALA A O 1
ATOM 713 N N . LYS A 1 92 ? -3.748 -3.447 20.113 1.00 85.12 92 LYS A N 1
ATOM 714 C CA . LYS A 1 92 ? -2.402 -3.882 19.717 1.00 85.12 92 LYS A CA 1
ATOM 715 C C . LYS A 1 92 ? -2.439 -4.750 18.461 1.00 85.12 92 LYS A C 1
ATOM 717 O O . LYS A 1 92 ? -1.654 -4.509 17.545 1.00 85.12 92 LYS A O 1
ATOM 722 N N . ARG A 1 93 ? -3.366 -5.714 18.387 1.00 82.69 93 ARG A N 1
ATOM 723 C CA . ARG A 1 93 ? -3.552 -6.575 17.207 1.00 82.69 93 ARG A CA 1
ATOM 724 C C . ARG A 1 93 ? -3.913 -5.756 15.973 1.00 82.69 93 ARG A C 1
ATOM 726 O O . ARG A 1 93 ? -3.282 -5.934 14.935 1.00 82.69 93 ARG A O 1
ATOM 733 N N . ILE A 1 94 ? -4.864 -4.834 16.095 1.00 76.75 94 ILE A N 1
ATOM 734 C CA . ILE A 1 94 ? -5.288 -3.986 14.977 1.00 76.75 94 ILE A CA 1
ATOM 735 C C . ILE A 1 94 ? -4.133 -3.093 14.502 1.00 76.75 94 ILE A C 1
ATOM 737 O O . ILE A 1 94 ? -3.874 -3.005 13.304 1.00 76.75 94 ILE A O 1
ATOM 741 N N . LEU A 1 95 ? -3.374 -2.493 15.426 1.00 81.44 95 LEU A N 1
ATOM 742 C CA . LEU A 1 95 ? -2.207 -1.662 15.107 1.00 81.44 95 LEU A CA 1
ATOM 743 C C . LEU A 1 95 ? -1.092 -2.466 14.410 1.00 81.44 95 LEU A C 1
ATOM 745 O O . LEU A 1 95 ? -0.472 -1.967 13.470 1.00 81.44 95 LEU A O 1
ATOM 749 N N . LEU A 1 96 ? -0.852 -3.715 14.831 1.00 85.38 96 LEU A N 1
ATOM 750 C CA . LEU A 1 96 ? 0.143 -4.612 14.227 1.00 85.38 96 LEU A CA 1
ATOM 751 C C . LEU A 1 96 ? -0.288 -5.138 12.855 1.00 85.38 96 LEU A C 1
ATOM 753 O O . LEU A 1 96 ? 0.489 -5.057 11.902 1.00 85.38 96 LEU A O 1
ATOM 757 N N . ASN A 1 97 ? -1.528 -5.617 12.721 1.00 80.38 97 ASN A N 1
ATOM 758 C CA . ASN A 1 97 ? -2.119 -5.949 11.419 1.00 80.38 97 ASN A CA 1
ATOM 759 C C . ASN A 1 97 ? -2.098 -4.723 10.502 1.00 80.38 97 ASN A C 1
ATOM 761 O O . ASN A 1 97 ? -1.876 -4.837 9.294 1.00 80.38 97 ASN A O 1
ATOM 765 N N . GLY A 1 98 ? -2.186 -3.546 11.122 1.00 78.75 98 GLY A N 1
ATOM 766 C CA . GLY A 1 98 ? -2.040 -2.254 10.503 1.00 78.75 98 GLY A CA 1
ATOM 767 C C . GLY A 1 98 ? -0.761 -2.079 9.666 1.00 78.75 98 GLY A C 1
ATOM 768 O O . GLY A 1 98 ? -0.709 -1.351 8.675 1.00 78.75 98 GLY A O 1
ATOM 769 N N . GLN A 1 99 ? 0.300 -2.781 10.053 1.00 83.88 99 GLN A N 1
ATOM 770 C CA . GLN A 1 99 ? 1.625 -2.683 9.448 1.00 83.88 99 GLN A CA 1
ATOM 771 C C . GLN A 1 99 ? 1.887 -3.743 8.375 1.00 83.88 99 GLN A C 1
ATOM 773 O O . GLN A 1 99 ? 2.979 -3.776 7.810 1.00 83.88 99 GLN A O 1
ATOM 778 N N . LYS A 1 100 ? 0.915 -4.607 8.050 1.00 85.12 100 LYS A N 1
ATOM 779 C CA . LYS A 1 100 ? 1.134 -5.769 7.173 1.00 85.12 100 LYS A CA 1
ATOM 780 C C 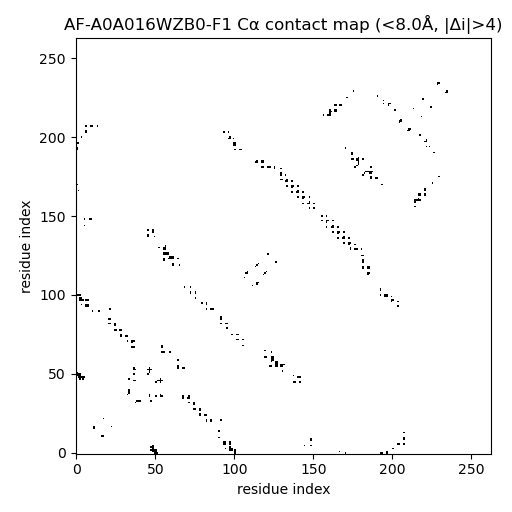. LYS A 1 100 ? 1.697 -5.395 5.801 1.00 85.12 100 LYS A C 1
ATOM 782 O O . LYS A 1 100 ? 2.609 -6.064 5.322 1.00 85.12 100 LYS A O 1
ATOM 787 N N . ALA A 1 101 ? 1.211 -4.307 5.200 1.00 87.25 101 ALA A N 1
ATOM 788 C CA . ALA A 1 101 ? 1.721 -3.812 3.920 1.00 87.25 101 ALA A CA 1
ATOM 789 C C . ALA A 1 101 ? 3.221 -3.486 3.994 1.00 87.25 101 ALA A C 1
ATOM 791 O O . ALA A 1 101 ? 4.011 -3.976 3.186 1.00 87.25 101 ALA A O 1
ATOM 792 N N . TRP A 1 102 ? 3.618 -2.709 5.004 1.00 88.94 102 TRP A N 1
ATOM 793 C CA . TRP A 1 102 ? 5.011 -2.329 5.212 1.00 88.94 102 TRP A CA 1
ATOM 794 C C . TRP A 1 102 ? 5.888 -3.506 5.612 1.00 88.94 102 TRP A C 1
ATOM 796 O O . TRP A 1 102 ? 7.015 -3.591 5.143 1.00 88.94 102 TRP A O 1
ATOM 806 N N . ASN A 1 103 ? 5.370 -4.457 6.386 1.00 90.38 103 ASN A N 1
ATOM 807 C CA . ASN A 1 103 ? 6.098 -5.675 6.728 1.00 90.38 103 ASN A CA 1
ATOM 808 C C . ASN A 1 103 ? 6.489 -6.470 5.481 1.00 90.38 103 ASN A C 1
ATOM 810 O O . ASN A 1 103 ? 7.634 -6.899 5.374 1.00 90.38 103 ASN A O 1
ATOM 814 N N . ILE A 1 104 ? 5.571 -6.613 4.521 1.00 90.69 104 ILE A N 1
ATOM 815 C CA . ILE A 1 104 ? 5.836 -7.306 3.254 1.00 90.69 104 ILE A CA 1
ATOM 816 C C . ILE A 1 104 ? 6.857 -6.529 2.417 1.00 90.69 104 ILE A C 1
ATOM 818 O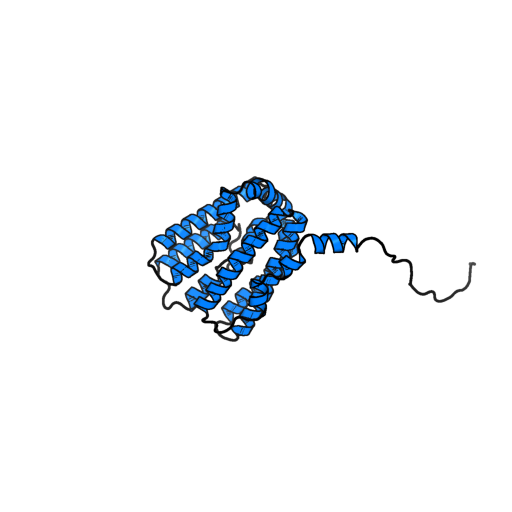 O . ILE A 1 104 ? 7.857 -7.103 1.993 1.00 90.69 104 ILE A O 1
ATOM 822 N N . ILE A 1 105 ? 6.6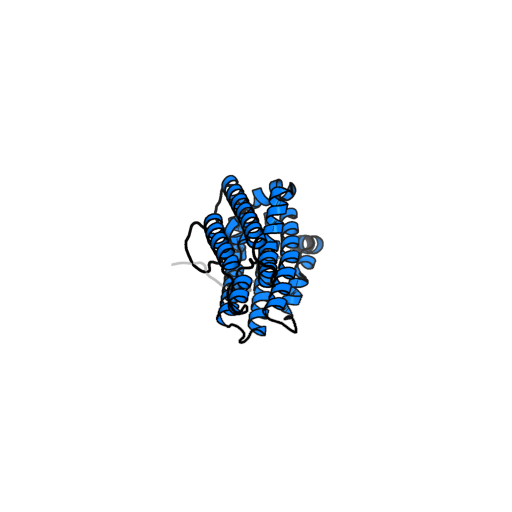37 -5.223 2.216 1.00 92.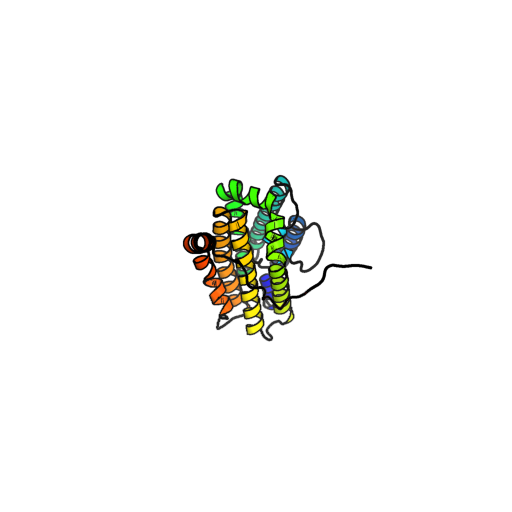56 105 ILE A N 1
ATOM 823 C CA . ILE A 1 105 ? 7.543 -4.375 1.425 1.00 92.56 105 ILE A CA 1
ATOM 824 C C . ILE A 1 105 ? 8.952 -4.385 2.025 1.00 92.56 105 ILE A C 1
ATOM 826 O O . ILE A 1 105 ? 9.927 -4.586 1.311 1.00 92.56 105 ILE A O 1
ATOM 830 N N . CYS A 1 106 ? 9.072 -4.202 3.338 1.00 94.44 106 CYS A N 1
ATOM 831 C CA . CYS A 1 106 ? 10.357 -4.115 4.019 1.00 94.44 106 CYS A CA 1
ATOM 832 C C . CYS A 1 106 ? 11.079 -5.453 4.123 1.00 94.44 106 CYS A C 1
ATOM 834 O O . CYS A 1 106 ? 12.311 -5.481 4.091 1.00 94.44 106 CYS A O 1
ATOM 836 N N . HIS A 1 107 ? 10.336 -6.554 4.237 1.00 95.12 107 HIS A N 1
ATOM 837 C CA . HIS A 1 107 ? 10.902 -7.889 4.136 1.00 95.12 107 HIS A CA 1
ATOM 838 C C . HIS A 1 107 ? 11.529 -8.103 2.755 1.00 95.12 107 HIS A C 1
ATOM 840 O O . HIS A 1 107 ? 12.716 -8.415 2.669 1.00 95.12 107 HIS A O 1
ATOM 846 N N . ASP A 1 108 ? 10.768 -7.874 1.682 1.00 94.56 108 ASP A N 1
ATOM 847 C CA . ASP A 1 108 ? 11.241 -8.119 0.317 1.00 94.56 108 ASP A CA 1
ATOM 848 C C . ASP A 1 108 ? 12.354 -7.112 -0.055 1.00 94.56 108 ASP A C 1
ATOM 850 O O . ASP A 1 108 ? 13.383 -7.504 -0.596 1.00 94.56 108 ASP A O 1
ATOM 854 N N . PHE A 1 109 ? 12.274 -5.850 0.381 1.00 94.50 109 PHE A N 1
ATOM 855 C CA . PHE A 1 109 ? 13.366 -4.876 0.235 1.00 94.50 109 PHE A CA 1
ATOM 856 C C . PHE A 1 109 ? 14.702 -5.374 0.815 1.00 94.50 109 PHE A C 1
ATOM 858 O O . PHE A 1 109 ? 15.754 -5.242 0.181 1.00 94.50 109 PHE A O 1
ATOM 865 N N . ARG A 1 110 ? 14.678 -5.985 2.006 1.00 94.31 110 ARG A N 1
ATOM 866 C CA . ARG A 1 110 ? 15.887 -6.468 2.694 1.00 94.31 110 ARG A CA 1
ATOM 867 C C . ARG A 1 110 ? 16.367 -7.824 2.199 1.00 94.31 110 ARG A C 1
ATOM 869 O O . ARG A 1 110 ? 17.572 -8.059 2.165 1.00 94.31 110 ARG A O 1
ATOM 876 N N . ASN A 1 111 ? 15.456 -8.696 1.780 1.00 95.25 111 ASN A N 1
ATOM 877 C CA . ASN A 1 111 ? 15.759 -10.116 1.600 1.00 95.25 111 ASN A CA 1
ATOM 878 C C . ASN A 1 111 ? 15.626 -10.602 0.151 1.00 95.25 111 ASN A C 1
ATOM 880 O O . ASN A 1 111 ? 16.262 -11.587 -0.205 1.00 95.25 111 ASN A O 1
ATOM 884 N N . ASP A 1 112 ? 14.872 -9.907 -0.698 1.00 94.50 112 ASP A N 1
ATOM 885 C CA . ASP A 1 112 ? 14.575 -10.335 -2.064 1.00 94.50 112 ASP A CA 1
ATOM 886 C C . ASP A 1 112 ? 15.463 -9.594 -3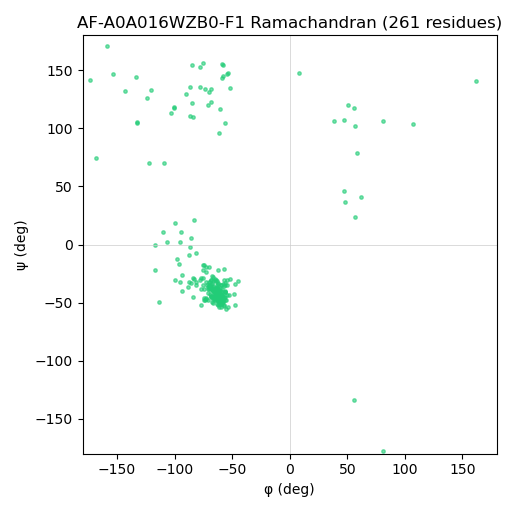.085 1.00 94.50 112 ASP A C 1
ATOM 888 O O . ASP A 1 112 ? 15.458 -8.362 -3.192 1.00 94.50 112 ASP A O 1
ATOM 892 N N . SER A 1 113 ? 16.280 -10.350 -3.825 1.00 90.88 113 SER A N 1
ATOM 893 C CA . SER A 1 113 ? 17.165 -9.799 -4.859 1.00 90.88 113 SER A CA 1
ATOM 894 C C . SER A 1 113 ? 16.387 -9.259 -6.055 1.00 90.88 113 SER A C 1
ATOM 896 O O . SER A 1 113 ? 16.729 -8.196 -6.563 1.00 90.88 113 SER A O 1
ATOM 898 N N . ASP A 1 114 ? 15.301 -9.922 -6.463 1.00 88.25 114 ASP A N 1
ATOM 899 C CA . ASP A 1 114 ? 14.447 -9.473 -7.564 1.00 88.25 114 ASP A CA 1
ATOM 900 C C . ASP A 1 114 ? 13.812 -8.113 -7.245 1.00 88.25 114 ASP A C 1
ATOM 902 O O . ASP A 1 114 ? 13.724 -7.236 -8.113 1.00 88.25 114 ASP A O 1
ATOM 906 N N . PHE A 1 115 ? 13.421 -7.900 -5.989 1.00 93.38 115 PHE A N 1
ATOM 907 C CA . PHE A 1 115 ? 12.918 -6.619 -5.517 1.00 93.38 115 PHE A CA 1
ATOM 908 C C . PHE A 1 115 ? 13.977 -5.517 -5.651 1.00 93.38 115 PHE A C 1
ATOM 910 O O . PHE A 1 115 ? 13.704 -4.457 -6.220 1.00 93.38 115 PHE A O 1
ATOM 917 N N . ARG A 1 116 ? 15.205 -5.760 -5.179 1.00 92.00 116 ARG A N 1
ATOM 918 C CA . ARG A 1 116 ? 16.287 -4.760 -5.216 1.00 92.00 116 ARG A CA 1
ATOM 919 C C . ARG A 1 116 ? 16.847 -4.498 -6.610 1.00 92.00 116 ARG A C 1
ATOM 921 O O . ARG A 1 116 ? 17.227 -3.367 -6.894 1.00 92.00 116 ARG A O 1
ATOM 928 N N . GLU A 1 117 ? 16.916 -5.516 -7.458 1.00 91.50 117 GLU A N 1
ATOM 929 C CA . GLU A 1 117 ? 17.585 -5.441 -8.762 1.00 91.50 117 GLU A CA 1
ATOM 930 C C . GLU A 1 117 ? 16.631 -5.085 -9.901 1.00 91.50 117 GLU A C 1
ATOM 932 O O . GLU A 1 117 ? 17.060 -4.522 -10.903 1.00 91.50 117 GLU A O 1
ATOM 937 N N . SER A 1 118 ? 15.336 -5.398 -9.774 1.00 92.44 118 SER A N 1
ATOM 938 C CA . SER A 1 118 ? 14.347 -5.135 -10.830 1.00 92.44 118 SER A CA 1
ATOM 939 C C . SER A 1 118 ? 13.309 -4.092 -10.419 1.00 92.44 118 SER A C 1
ATOM 941 O O . SER A 1 118 ? 13.056 -3.145 -11.163 1.00 92.44 118 SER A O 1
ATOM 943 N N . ILE A 1 119 ? 12.703 -4.238 -9.237 1.00 94.25 119 ILE A N 1
ATOM 944 C CA . ILE A 1 119 ? 11.571 -3.391 -8.830 1.00 94.25 119 ILE A CA 1
ATOM 945 C C . ILE A 1 119 ? 12.058 -2.006 -8.394 1.00 94.25 119 ILE A C 1
ATOM 947 O O . ILE A 1 119 ? 11.602 -1.003 -8.939 1.00 94.25 119 ILE A O 1
ATOM 951 N N . MET A 1 120 ? 13.025 -1.934 -7.474 1.00 92.56 120 MET A N 1
ATOM 952 C CA . MET A 1 120 ? 13.531 -0.660 -6.945 1.00 92.56 120 MET A CA 1
ATOM 953 C C . MET A 1 120 ? 14.129 0.274 -8.012 1.00 92.56 120 MET A C 1
ATOM 955 O O . MET A 1 120 ? 13.800 1.464 -7.990 1.00 92.56 120 MET A O 1
ATOM 959 N N . PRO A 1 121 ? 14.954 -0.194 -8.972 1.00 93.38 121 PRO A N 1
ATOM 960 C CA . PRO A 1 121 ? 15.477 0.675 -10.026 1.00 93.38 121 PRO A CA 1
ATOM 961 C C . PRO A 1 121 ? 14.372 1.188 -10.958 1.00 93.38 121 PRO A C 1
ATOM 963 O O . PRO A 1 121 ? 14.388 2.356 -11.356 1.00 93.38 121 PRO A O 1
ATOM 966 N N . CYS A 1 122 ? 13.367 0.357 -11.265 1.00 94.75 122 CYS A N 1
ATOM 967 C CA . CYS A 1 122 ? 12.223 0.813 -12.051 1.00 94.75 122 CYS A CA 1
ATOM 968 C C . CYS A 1 122 ? 11.391 1.843 -11.285 1.00 94.75 122 CYS A C 1
ATOM 970 O O . CYS A 1 122 ? 11.082 2.900 -11.816 1.00 94.75 122 CYS A O 1
ATOM 972 N N . TRP A 1 123 ? 11.076 1.590 -10.016 1.00 94.19 123 TRP A N 1
ATOM 973 C CA . TRP A 1 123 ? 10.353 2.544 -9.177 1.00 94.19 123 TRP A CA 1
ATOM 974 C C . TRP A 1 123 ? 11.086 3.871 -9.016 1.00 94.19 123 TRP A C 1
ATOM 976 O O . TRP A 1 123 ? 10.446 4.916 -9.008 1.00 94.19 123 TRP A O 1
ATOM 986 N N . SER A 1 124 ? 12.418 3.861 -8.964 1.00 92.44 124 SER A N 1
ATOM 987 C CA . SER A 1 124 ? 13.187 5.103 -8.958 1.00 92.44 124 SER A CA 1
ATOM 988 C C . SER A 1 124 ? 13.062 5.892 -10.259 1.00 92.44 124 SER A C 1
ATOM 990 O O . SER A 1 124 ? 13.038 7.116 -10.210 1.00 92.44 124 SER A O 1
ATOM 992 N N . SER A 1 125 ? 13.048 5.221 -11.408 1.00 92.62 125 SER A N 1
ATOM 993 C CA . SER A 1 125 ? 13.054 5.891 -12.713 1.00 92.62 125 SER A CA 1
ATOM 994 C C . SER A 1 125 ? 11.648 6.240 -13.205 1.00 92.62 125 SER A C 1
ATOM 996 O O . SER A 1 125 ? 11.460 7.252 -13.872 1.00 92.62 125 SER A O 1
ATOM 998 N N . MET A 1 126 ? 10.657 5.420 -12.855 1.00 93.88 126 MET A N 1
ATOM 999 C CA . MET A 1 126 ? 9.289 5.477 -13.369 1.00 93.88 126 MET A CA 1
ATOM 1000 C C . MET A 1 126 ? 8.250 5.784 -12.288 1.00 93.88 126 MET A C 1
ATOM 1002 O O . MET A 1 126 ? 7.070 5.870 -12.616 1.00 93.88 126 MET A O 1
ATOM 1006 N N . GLY A 1 127 ? 8.650 5.967 -11.024 1.00 91.25 127 GLY A N 1
ATOM 1007 C CA . GLY A 1 127 ? 7.746 6.175 -9.887 1.00 91.25 127 GLY A CA 1
ATOM 1008 C C . GLY A 1 127 ? 6.667 7.219 -10.160 1.00 91.25 127 GLY A C 1
ATOM 1009 O O . GLY A 1 127 ? 5.483 6.905 -10.087 1.00 91.25 127 GLY A O 1
ATOM 1010 N N . MET A 1 128 ? 7.075 8.404 -10.616 1.00 90.06 128 MET A N 1
ATOM 1011 C CA . MET A 1 128 ? 6.163 9.502 -10.937 1.00 90.06 128 MET A CA 1
ATOM 1012 C C . MET A 1 128 ? 5.196 9.156 -12.085 1.00 90.06 128 MET A C 1
ATOM 1014 O O . MET A 1 128 ? 4.023 9.515 -12.047 1.00 90.06 128 MET A O 1
ATOM 1018 N N . THR A 1 129 ? 5.650 8.410 -13.097 1.00 91.81 129 THR A N 1
ATOM 1019 C CA . THR A 1 129 ? 4.793 7.922 -14.195 1.00 91.81 129 THR A CA 1
ATOM 1020 C C . THR A 1 129 ? 3.744 6.936 -13.685 1.00 91.81 129 THR A C 1
ATOM 1022 O O . THR A 1 129 ? 2.579 7.010 -14.079 1.00 91.81 129 THR A O 1
ATOM 1025 N N . LEU A 1 130 ? 4.148 6.014 -12.805 1.00 92.25 130 LEU A N 1
ATOM 1026 C CA . LEU A 1 130 ? 3.255 5.027 -12.200 1.00 92.25 130 LEU A CA 1
ATOM 1027 C C . LEU A 1 130 ? 2.179 5.714 -11.353 1.00 92.25 130 LEU A C 1
ATOM 1029 O O . LEU A 1 130 ? 1.001 5.378 -11.457 1.00 92.25 130 LEU A O 1
ATOM 1033 N N . THR A 1 131 ? 2.583 6.678 -10.526 1.00 90.75 131 THR A N 1
ATOM 1034 C CA . THR A 1 131 ? 1.685 7.374 -9.603 1.00 90.75 131 THR A CA 1
ATOM 1035 C C . THR A 1 131 ? 0.736 8.303 -10.337 1.00 90.75 131 THR A C 1
ATOM 1037 O O . THR A 1 131 ? -0.467 8.177 -10.132 1.00 90.75 131 THR A O 1
ATOM 1040 N N . ASN A 1 132 ? 1.238 9.132 -11.261 1.00 91.88 132 ASN A N 1
ATOM 1041 C CA . ASN A 1 132 ? 0.426 10.091 -12.019 1.00 91.88 132 ASN A CA 1
ATOM 1042 C C . ASN A 1 132 ? -0.717 9.412 -12.780 1.00 91.88 132 ASN A C 1
ATOM 1044 O O . ASN A 1 132 ? -1.813 9.957 -12.879 1.00 91.88 132 ASN A O 1
ATOM 1048 N N . HIS A 1 133 ? -0.483 8.198 -13.289 1.00 94.44 133 HIS A N 1
ATOM 1049 C CA . HIS A 1 133 ? -1.510 7.440 -13.999 1.00 94.44 133 HIS A CA 1
ATOM 1050 C C . HIS A 1 133 ? -2.693 7.039 -13.103 1.00 94.44 133 HIS A C 1
ATOM 1052 O O . HIS A 1 133 ? -3.820 6.957 -13.580 1.00 94.44 133 HIS A O 1
ATOM 1058 N N . CYS A 1 134 ? -2.444 6.806 -11.813 1.00 92.75 134 CYS A N 1
ATOM 1059 C CA . CYS A 1 134 ? -3.449 6.348 -10.854 1.00 92.75 134 CYS A CA 1
ATOM 1060 C C . CYS A 1 134 ? -3.834 7.421 -9.820 1.00 92.75 134 CYS A C 1
ATOM 1062 O O . CYS A 1 134 ? -4.506 7.101 -8.838 1.00 92.75 134 CYS A O 1
ATOM 1064 N N . THR A 1 135 ? -3.412 8.679 -10.005 1.00 91.31 135 THR A N 1
ATOM 1065 C CA . THR A 1 135 ? -3.652 9.776 -9.052 1.00 91.31 135 THR A CA 1
ATOM 1066 C C . THR A 1 135 ? -5.133 10.053 -8.839 1.00 91.31 135 THR A C 1
ATOM 1068 O O . THR A 1 135 ? -5.542 10.209 -7.694 1.00 91.31 135 THR A O 1
ATOM 1071 N N . SER A 1 136 ? -5.956 10.053 -9.891 1.00 92.19 136 SER A N 1
ATOM 1072 C CA . SER A 1 136 ? -7.398 10.293 -9.737 1.00 92.19 136 SER A CA 1
ATOM 1073 C C . SER A 1 136 ? -8.067 9.216 -8.876 1.00 92.19 136 SER A C 1
ATOM 1075 O O . SER A 1 136 ? -8.845 9.539 -7.985 1.00 92.19 136 SER A O 1
ATOM 1077 N N . MET A 1 137 ? -7.711 7.939 -9.059 1.00 92.69 137 MET A N 1
ATOM 1078 C CA . MET A 1 137 ? -8.212 6.856 -8.206 1.00 92.69 137 MET A CA 1
ATOM 1079 C C . MET A 1 137 ? -7.700 6.968 -6.766 1.00 92.69 137 MET A C 1
ATOM 1081 O O . MET A 1 137 ? -8.435 6.645 -5.838 1.00 92.69 137 MET A O 1
ATOM 1085 N N . ALA A 1 138 ? -6.461 7.429 -6.566 1.00 88.44 138 ALA A N 1
ATOM 1086 C CA . ALA A 1 138 ? -5.912 7.662 -5.229 1.00 88.44 138 ALA A CA 1
ATOM 1087 C C . ALA A 1 138 ? -6.643 8.804 -4.498 1.00 88.44 138 ALA A C 1
ATOM 1089 O O . ALA A 1 138 ? -6.914 8.687 -3.306 1.00 88.44 138 ALA A O 1
ATOM 1090 N N . GLN A 1 139 ? -7.007 9.871 -5.215 1.00 88.50 139 GLN A N 1
ATOM 1091 C CA . GLN A 1 139 ? -7.799 10.989 -4.690 1.00 88.50 139 GLN A CA 1
ATOM 1092 C C . GLN A 1 139 ? -9.220 10.560 -4.320 1.00 88.50 139 GLN A C 1
ATOM 1094 O O . GLN A 1 139 ? -9.688 10.888 -3.235 1.00 88.50 139 GLN A O 1
ATOM 1099 N N . ILE A 1 140 ? -9.885 9.784 -5.183 1.00 90.56 140 ILE A N 1
ATOM 1100 C CA . ILE A 1 140 ? -11.214 9.228 -4.884 1.00 90.56 140 ILE A CA 1
ATOM 1101 C C . ILE A 1 140 ? -11.138 8.344 -3.639 1.00 90.56 140 ILE A C 1
ATOM 1103 O O . ILE A 1 140 ? -11.914 8.522 -2.711 1.00 90.56 140 ILE A O 1
ATOM 1107 N N . LEU A 1 141 ? -10.159 7.437 -3.577 1.00 88.06 141 LEU A N 1
ATOM 1108 C CA . LEU A 1 141 ? -9.953 6.597 -2.403 1.00 88.06 141 LEU A CA 1
ATOM 1109 C C . LEU A 1 141 ? -9.761 7.431 -1.128 1.00 88.06 141 LEU A C 1
ATOM 1111 O O . LEU A 1 141 ? -10.359 7.115 -0.109 1.00 88.06 141 LEU A O 1
ATOM 1115 N N . GLN A 1 142 ? -8.949 8.486 -1.167 1.00 84.25 142 GLN A N 1
ATOM 1116 C CA . GLN A 1 142 ? -8.774 9.367 -0.012 1.00 84.25 142 GLN A CA 1
ATOM 1117 C C . GLN A 1 142 ? -10.102 10.008 0.423 1.00 84.25 142 GLN A C 1
ATOM 1119 O O . GLN A 1 142 ? -10.373 10.056 1.620 1.00 84.25 142 GLN A O 1
ATOM 1124 N N . ALA A 1 143 ? -10.926 10.466 -0.522 1.00 85.94 143 ALA A N 1
ATOM 1125 C CA . ALA A 1 143 ? -12.228 11.053 -0.220 1.00 85.94 143 ALA A CA 1
ATOM 1126 C C . ALA A 1 143 ? -13.167 10.046 0.466 1.00 85.94 143 ALA A C 1
ATOM 1128 O O . ALA A 1 143 ? -13.725 10.371 1.505 1.00 85.94 143 ALA A O 1
ATOM 1129 N N . GLU A 1 144 ? -13.254 8.809 -0.033 1.00 86.88 144 GLU A N 1
ATOM 1130 C CA . GLU A 1 144 ? -14.076 7.748 0.581 1.00 86.88 144 GLU A CA 1
ATOM 1131 C C . GLU A 1 144 ? -13.617 7.385 1.998 1.00 86.88 144 GLU A C 1
ATOM 1133 O O . GLU A 1 144 ? -14.412 7.040 2.868 1.00 86.88 144 GLU A O 1
ATOM 1138 N N . ILE A 1 145 ? -12.308 7.459 2.245 1.00 80.62 145 ILE A N 1
ATOM 1139 C CA . ILE A 1 145 ? -11.741 7.265 3.580 1.00 80.62 145 ILE A CA 1
ATOM 1140 C C . ILE A 1 145 ? -12.183 8.375 4.529 1.00 80.62 145 ILE A C 1
ATOM 1142 O O . ILE A 1 145 ? -12.579 8.081 5.654 1.00 80.62 145 ILE A O 1
ATOM 1146 N N . ILE A 1 146 ? -12.106 9.629 4.081 1.00 79.94 146 ILE A N 1
ATOM 1147 C CA . ILE A 1 146 ? -12.549 10.783 4.865 1.00 79.94 146 ILE A CA 1
ATOM 1148 C C . ILE A 1 146 ? -14.055 10.685 5.117 1.00 79.94 146 ILE A C 1
ATOM 1150 O O . ILE A 1 146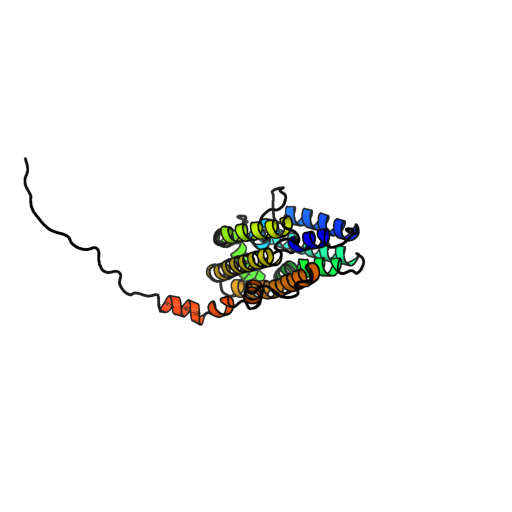 ? -14.481 10.854 6.252 1.00 79.94 146 ILE A O 1
ATOM 1154 N N . GLU A 1 147 ? -14.846 10.322 4.108 1.00 80.44 147 GLU A N 1
ATOM 1155 C CA . GLU A 1 147 ? -16.293 10.154 4.246 1.00 80.44 147 GLU A CA 1
ATOM 1156 C C . GLU A 1 147 ? -16.646 9.057 5.253 1.00 80.44 147 GLU A C 1
ATOM 1158 O O . GLU A 1 147 ? -17.430 9.313 6.163 1.00 80.44 147 GLU A O 1
ATOM 1163 N N . LEU A 1 148 ? -16.023 7.874 5.169 1.00 78.25 148 LEU A N 1
ATOM 1164 C CA . LEU A 1 148 ? -16.236 6.793 6.140 1.00 78.25 148 LEU A CA 1
ATOM 1165 C C . LEU A 1 148 ? -15.909 7.234 7.574 1.00 78.25 148 LEU A C 1
ATOM 1167 O O . LEU A 1 148 ? -16.531 6.781 8.536 1.00 78.25 148 LEU A O 1
ATOM 1171 N N . MET A 1 149 ? -14.919 8.108 7.724 1.00 75.25 149 MET A N 1
ATOM 1172 C CA . MET A 1 149 ? -14.565 8.669 9.014 1.00 75.25 149 MET A CA 1
ATOM 1173 C C . MET A 1 149 ? -15.574 9.716 9.495 1.00 75.25 149 MET A C 1
ATOM 1175 O O . MET A 1 149 ? -16.025 9.670 10.634 1.00 75.25 149 MET A O 1
ATOM 1179 N N . GLU A 1 150 ? -15.963 10.660 8.648 1.00 76.56 150 GLU A N 1
ATOM 1180 C CA . GLU A 1 150 ? -16.883 11.735 9.023 1.00 76.56 150 GLU A CA 1
ATOM 1181 C C . GLU A 1 150 ? -18.316 11.231 9.245 1.00 76.56 150 GLU A C 1
ATOM 1183 O O . GLU A 1 150 ? -19.005 11.715 10.145 1.00 76.56 150 GLU A O 1
ATOM 1188 N N . SER A 1 151 ? -18.762 10.226 8.481 1.00 70.81 151 SER A N 1
ATOM 1189 C CA . SER A 1 151 ? -20.107 9.647 8.595 1.00 70.81 151 SER A CA 1
ATOM 1190 C C . SER A 1 151 ? -20.295 8.794 9.855 1.00 70.81 151 SER A C 1
ATOM 1192 O O . SER A 1 151 ? -21.428 8.537 10.275 1.00 70.81 151 SER A O 1
ATOM 1194 N N . GLY A 1 152 ? -19.200 8.335 10.471 1.00 66.12 152 GLY A N 1
ATOM 1195 C CA . GLY A 1 152 ? -19.238 7.407 11.598 1.00 66.12 152 GLY A CA 1
ATOM 1196 C C . GLY A 1 152 ? -20.011 6.127 11.254 1.00 66.12 152 GLY A C 1
ATOM 1197 O O . GLY A 1 152 ? -19.825 5.540 10.192 1.00 66.12 152 GLY A O 1
ATOM 1198 N N . LEU A 1 153 ? -20.904 5.688 12.150 1.00 67.44 153 LEU A N 1
ATOM 1199 C CA . LEU A 1 153 ? -21.736 4.493 11.934 1.00 67.44 153 LEU A CA 1
ATOM 1200 C C . LEU A 1 153 ? -22.983 4.753 11.063 1.00 67.44 153 LEU A C 1
ATOM 1202 O O . LEU A 1 153 ? -23.688 3.807 10.706 1.00 67.44 153 LEU A O 1
ATOM 1206 N N . HIS A 1 154 ? -23.283 6.008 10.713 1.00 70.00 154 HIS A N 1
ATOM 1207 C CA . HIS A 1 154 ? -24.391 6.312 9.808 1.00 70.00 154 HIS A CA 1
ATOM 1208 C C . HIS A 1 154 ? -24.009 5.926 8.376 1.00 70.00 154 HIS A C 1
ATOM 1210 O O . HIS A 1 154 ? -22.918 6.241 7.917 1.00 70.00 154 HIS A O 1
ATOM 1216 N N . ASN A 1 155 ? -24.906 5.235 7.667 1.00 76.31 155 ASN A N 1
ATOM 1217 C CA . ASN A 1 155 ? -24.683 4.742 6.299 1.00 76.31 155 ASN A CA 1
ATOM 1218 C C . ASN A 1 155 ? -23.457 3.828 6.129 1.00 76.31 155 ASN A C 1
ATOM 1220 O O . ASN A 1 155 ? -22.976 3.655 5.011 1.00 76.31 155 ASN A O 1
ATOM 1224 N N . LEU A 1 156 ? -23.005 3.174 7.205 1.00 77.81 156 LEU A N 1
ATOM 1225 C CA . LEU A 1 156 ? -21.805 2.336 7.219 1.00 77.81 156 LEU A CA 1
ATOM 1226 C C . LEU A 1 156 ? -21.744 1.332 6.058 1.00 77.81 156 LEU A C 1
ATOM 1228 O O . LEU A 1 156 ? -20.705 1.199 5.425 1.00 77.81 156 LEU A O 1
ATOM 1232 N N . GLN A 1 157 ? -22.860 0.671 5.732 1.00 80.44 157 GLN A N 1
ATOM 1233 C CA . GLN A 1 157 ? -22.935 -0.274 4.611 1.00 80.44 157 GLN A CA 1
ATOM 1234 C C . GLN A 1 157 ? -22.566 0.388 3.272 1.00 80.44 157 GLN A C 1
ATOM 1236 O O . GLN A 1 157 ? -21.824 -0.190 2.479 1.00 80.44 157 GLN A O 1
ATOM 1241 N N . GLN A 1 158 ? -23.076 1.598 3.023 1.00 85.12 158 GLN A N 1
ATOM 1242 C CA . GLN A 1 158 ? -22.838 2.352 1.795 1.00 85.12 158 GLN A CA 1
ATOM 1243 C C . GLN A 1 158 ? -21.409 2.900 1.754 1.00 85.12 158 GLN A C 1
ATOM 1245 O O . GLN A 1 158 ? -20.738 2.726 0.737 1.00 85.12 158 GLN A O 1
ATOM 1250 N N . SER A 1 159 ? -20.926 3.488 2.853 1.00 83.94 159 SER A N 1
ATOM 1251 C CA . SER A 1 159 ? -19.554 4.006 2.956 1.00 83.94 159 SER A CA 1
ATOM 1252 C C . SER A 1 159 ? -18.521 2.884 2.799 1.00 83.94 159 SER A C 1
ATOM 1254 O O . SER A 1 159 ? -17.516 3.038 2.110 1.00 83.94 159 SER A O 1
ATOM 1256 N N . MET A 1 160 ? -18.794 1.703 3.360 1.00 83.19 160 MET A N 1
ATOM 1257 C CA . MET A 1 160 ? -17.956 0.513 3.190 1.00 83.19 160 MET A CA 1
ATOM 1258 C C . MET A 1 160 ? -17.947 -0.003 1.751 1.00 83.19 160 MET A C 1
ATOM 1260 O O . MET A 1 160 ? -16.895 -0.355 1.217 1.00 83.19 160 MET A O 1
ATOM 1264 N N . ASP A 1 161 ? -19.111 -0.040 1.107 1.00 86.94 161 ASP A N 1
ATOM 1265 C CA . ASP A 1 161 ? -19.247 -0.462 -0.284 1.00 86.94 161 ASP A CA 1
ATOM 1266 C C . ASP A 1 161 ? -18.516 0.500 -1.244 1.00 86.94 161 ASP A C 1
ATOM 1268 O O . ASP A 1 161 ? -17.847 0.072 -2.190 1.00 86.94 161 ASP A O 1
ATOM 1272 N N . ALA A 1 162 ? -18.583 1.806 -0.977 1.00 89.25 162 ALA A N 1
ATOM 1273 C CA . ALA A 1 162 ? -17.860 2.828 -1.725 1.00 89.25 162 ALA A CA 1
ATOM 1274 C C . ALA A 1 162 ? -16.339 2.753 -1.491 1.00 89.25 162 ALA A C 1
ATOM 1276 O O . ALA A 1 162 ? -15.578 2.683 -2.464 1.00 89.25 162 ALA A O 1
ATOM 1277 N N . LEU A 1 163 ? -15.896 2.607 -0.235 1.00 86.44 163 LEU A N 1
ATOM 1278 C CA . LEU A 1 163 ? -14.494 2.363 0.108 1.00 86.44 163 LEU A CA 1
ATOM 1279 C C . LEU A 1 163 ? -13.940 1.150 -0.649 1.00 86.44 163 LEU A C 1
ATOM 1281 O O . LEU A 1 163 ? -12.935 1.267 -1.350 1.00 86.44 163 LEU A O 1
ATOM 1285 N N . CYS A 1 164 ? -14.595 -0.011 -0.561 1.00 86.81 164 CYS A N 1
ATOM 1286 C CA . CYS A 1 164 ? -14.124 -1.236 -1.207 1.00 86.81 164 CYS A CA 1
ATOM 1287 C C . CYS A 1 164 ? -14.015 -1.093 -2.735 1.00 86.81 164 CYS A C 1
ATOM 1289 O O . CYS A 1 164 ? -13.021 -1.535 -3.321 1.00 86.81 164 CYS A O 1
ATOM 1291 N N . ARG A 1 165 ? -14.971 -0.416 -3.392 1.00 90.81 165 ARG A N 1
ATOM 1292 C CA . ARG A 1 165 ? -14.880 -0.096 -4.832 1.00 90.81 165 ARG A CA 1
ATOM 1293 C C . ARG A 1 165 ? -13.690 0.799 -5.166 1.00 90.81 165 ARG A C 1
ATOM 1295 O O . ARG A 1 165 ? -13.009 0.567 -6.173 1.00 90.81 165 ARG A O 1
ATOM 1302 N N . SER A 1 166 ? -13.432 1.807 -4.344 1.00 91.00 166 SER A N 1
ATOM 1303 C CA . SER A 1 166 ? -12.346 2.762 -4.566 1.00 91.00 166 SER A CA 1
ATOM 1304 C C . SER A 1 166 ? -10.978 2.130 -4.334 1.00 91.00 166 SER A C 1
ATOM 1306 O O . SER A 1 166 ? -10.084 2.288 -5.171 1.00 91.00 166 SER A O 1
ATOM 1308 N N . VAL A 1 167 ? -10.829 1.309 -3.286 1.00 87.88 167 VAL A N 1
ATOM 1309 C CA . VAL A 1 167 ? -9.604 0.528 -3.054 1.00 87.88 167 VAL A CA 1
ATOM 1310 C C . VAL A 1 167 ? -9.350 -0.431 -4.213 1.00 87.88 167 VAL A C 1
ATOM 1312 O O . VAL A 1 167 ? -8.243 -0.466 -4.750 1.00 87.88 167 VAL A O 1
ATOM 1315 N N . TYR A 1 168 ? -10.377 -1.166 -4.645 1.00 89.31 168 TYR A N 1
ATOM 1316 C CA . TYR A 1 168 ? -10.284 -2.075 -5.784 1.00 89.31 168 TYR A CA 1
ATOM 1317 C C . TYR A 1 168 ? -9.816 -1.366 -7.058 1.00 89.31 168 TYR A C 1
ATOM 1319 O O . TYR A 1 168 ? -8.910 -1.841 -7.746 1.00 89.31 168 TYR A O 1
ATOM 1327 N N . SER A 1 169 ? -10.416 -0.215 -7.368 1.00 91.31 169 SER A N 1
ATOM 1328 C CA . SER A 1 169 ? -10.101 0.562 -8.569 1.00 91.31 169 SER A CA 1
ATOM 1329 C C . SER A 1 169 ? -8.666 1.087 -8.542 1.00 91.31 169 SER A C 1
ATOM 1331 O O . SER A 1 169 ? -7.940 0.957 -9.533 1.00 91.31 169 SER A O 1
ATOM 1333 N N . TYR A 1 170 ? -8.232 1.616 -7.396 1.00 91.31 170 TYR A N 1
ATOM 1334 C CA . TYR A 1 170 ? -6.861 2.073 -7.191 1.00 91.31 170 TYR A CA 1
ATOM 1335 C C . TYR A 1 170 ? -5.852 0.919 -7.294 1.00 91.31 170 TYR A C 1
ATOM 1337 O O . TYR A 1 170 ? -4.906 0.997 -8.082 1.00 91.31 170 TYR A O 1
ATOM 1345 N N . ASP A 1 171 ? -6.074 -0.180 -6.566 1.00 90.00 171 ASP A N 1
ATOM 1346 C CA . ASP A 1 171 ? -5.170 -1.329 -6.567 1.00 90.00 171 ASP A CA 1
ATOM 1347 C C . ASP A 1 171 ? -5.071 -1.957 -7.969 1.00 90.00 171 ASP A C 1
ATOM 1349 O O . ASP A 1 171 ? -3.974 -2.299 -8.419 1.00 90.00 171 ASP A O 1
ATOM 1353 N N . LYS A 1 172 ? -6.189 -2.059 -8.702 1.00 91.00 172 LYS A N 1
ATOM 1354 C CA . LYS A 1 172 ? -6.211 -2.535 -10.092 1.00 91.00 172 LYS A CA 1
ATOM 1355 C C . LYS A 1 172 ? -5.388 -1.642 -11.014 1.00 91.00 172 LYS A C 1
ATOM 1357 O O . LYS A 1 172 ? -4.569 -2.170 -11.768 1.00 91.00 172 LYS A O 1
ATOM 1362 N N . CYS A 1 173 ? -5.581 -0.323 -10.947 1.00 93.62 173 CYS A N 1
ATOM 1363 C CA . CYS A 1 173 ? -4.808 0.634 -11.740 1.00 93.62 173 CYS A CA 1
ATOM 1364 C C . CYS A 1 173 ? -3.311 0.480 -11.466 1.00 93.62 173 CYS A C 1
ATOM 1366 O O . CYS A 1 173 ? -2.513 0.274 -12.382 1.00 93.62 173 CYS A O 1
ATOM 1368 N N . PHE A 1 174 ? -2.933 0.516 -10.189 1.00 92.19 174 PHE A N 1
ATOM 1369 C CA . PHE A 1 174 ? -1.535 0.582 -9.800 1.00 92.19 174 PHE A CA 1
ATOM 1370 C C . PHE A 1 174 ? -0.794 -0.731 -10.085 1.00 92.19 174 PHE A C 1
ATOM 1372 O O . PHE A 1 174 ? 0.336 -0.697 -10.572 1.00 92.19 174 PHE A O 1
ATOM 1379 N N . VAL A 1 175 ? -1.439 -1.889 -9.883 1.00 92.69 175 VAL A N 1
ATOM 1380 C CA . VAL A 1 175 ? -0.900 -3.201 -10.288 1.00 92.69 175 VAL A CA 1
ATOM 1381 C C . VAL A 1 175 ? -0.724 -3.279 -11.804 1.00 92.69 175 VAL A C 1
ATOM 1383 O O . VAL A 1 175 ? 0.344 -3.679 -12.272 1.00 92.69 175 VAL A O 1
ATOM 1386 N N . ALA A 1 176 ? -1.748 -2.903 -12.578 1.00 92.94 176 ALA A N 1
ATOM 1387 C CA . ALA A 1 176 ? -1.699 -2.978 -14.037 1.00 92.94 176 ALA A CA 1
ATOM 1388 C C . ALA A 1 176 ? -0.597 -2.078 -14.604 1.00 92.94 176 ALA A C 1
ATOM 1390 O O . ALA A 1 176 ? 0.201 -2.530 -15.426 1.00 92.94 176 ALA A O 1
ATOM 1391 N N . LYS A 1 177 ? -0.492 -0.842 -14.105 1.00 94.38 177 LYS A N 1
ATOM 1392 C CA . LYS A 1 177 ? 0.519 0.097 -14.584 1.00 94.38 177 LYS A CA 1
ATOM 1393 C C . LYS A 1 177 ? 1.936 -0.338 -14.219 1.00 94.38 177 LYS A C 1
ATOM 1395 O O . LYS A 1 177 ? 2.838 -0.259 -15.046 1.00 94.38 177 LYS A O 1
ATOM 1400 N N . ASN A 1 178 ? 2.134 -0.882 -13.019 1.00 94.19 178 ASN A N 1
ATOM 1401 C CA . ASN A 1 178 ? 3.419 -1.466 -12.634 1.00 94.19 178 ASN A CA 1
ATOM 1402 C C . ASN A 1 178 ? 3.796 -2.677 -13.487 1.00 94.19 178 ASN A C 1
ATOM 1404 O O . ASN A 1 178 ? 4.966 -2.841 -13.817 1.00 94.19 178 ASN A O 1
ATOM 1408 N N . TYR A 1 179 ? 2.830 -3.517 -13.858 1.00 93.88 179 TYR A N 1
ATOM 1409 C CA . TYR A 1 179 ? 3.088 -4.630 -14.765 1.00 93.88 179 TYR A CA 1
ATOM 1410 C C . TYR A 1 179 ? 3.522 -4.139 -16.151 1.00 93.88 179 TYR A C 1
ATOM 1412 O O . TYR A 1 179 ? 4.493 -4.647 -16.704 1.00 93.88 179 TYR A O 1
ATOM 1420 N N . GLU A 1 180 ? 2.818 -3.148 -16.700 1.00 95.00 180 GLU A N 1
ATOM 1421 C CA . GLU A 1 180 ? 3.106 -2.559 -18.010 1.00 95.00 180 GLU A CA 1
ATOM 1422 C C . GLU A 1 180 ? 4.478 -1.871 -18.043 1.00 95.00 180 GLU A C 1
ATOM 1424 O O . GLU A 1 180 ? 5.246 -2.064 -18.979 1.00 95.00 180 GLU A O 1
ATOM 1429 N N . THR A 1 181 ? 4.795 -1.078 -17.017 1.00 95.56 181 THR A N 1
ATOM 1430 C CA . THR A 1 181 ? 5.974 -0.201 -17.007 1.00 95.56 181 THR A CA 1
ATOM 1431 C C . THR A 1 181 ? 7.205 -0.848 -16.366 1.00 95.56 181 THR A C 1
ATOM 1433 O O . THR A 1 181 ? 8.306 -0.698 -16.883 1.00 95.56 181 THR A O 1
ATOM 1436 N N . CYS A 1 182 ? 7.039 -1.588 -15.266 1.00 95.00 182 CYS A N 1
ATOM 1437 C CA . CYS A 1 182 ? 8.132 -2.234 -14.522 1.00 95.00 182 CYS A CA 1
ATOM 1438 C C . CYS A 1 182 ? 8.196 -3.754 -14.712 1.00 95.00 182 CYS A C 1
ATOM 1440 O O . CYS A 1 182 ? 9.040 -4.436 -14.125 1.00 95.00 182 CYS A O 1
ATOM 1442 N N . GLY A 1 183 ? 7.312 -4.300 -15.544 1.00 94.06 183 GLY A N 1
ATOM 1443 C CA . GLY A 1 183 ? 7.335 -5.690 -15.955 1.00 94.06 183 GLY A CA 1
ATOM 1444 C C . GLY A 1 183 ? 6.722 -6.677 -14.951 1.00 94.06 183 GLY A C 1
ATOM 1445 O O . GLY A 1 183 ? 6.212 -6.320 -13.881 1.00 94.06 183 GLY A O 1
ATOM 1446 N N . PRO A 1 184 ? 6.779 -7.982 -15.282 1.00 92.25 184 PRO A N 1
ATOM 1447 C CA . PRO A 1 184 ? 6.029 -9.009 -14.565 1.00 92.25 184 PRO A CA 1
ATOM 1448 C C . PRO A 1 184 ? 6.433 -9.206 -13.103 1.00 92.25 184 PRO A C 1
ATOM 1450 O O . PRO A 1 184 ? 5.588 -9.605 -12.304 1.00 92.25 184 PRO A O 1
ATOM 1453 N N . LYS A 1 185 ? 7.700 -8.959 -12.744 1.00 92.44 185 LYS A N 1
ATOM 1454 C CA . LYS A 1 185 ? 8.178 -9.090 -11.357 1.00 92.44 185 LYS A CA 1
ATOM 1455 C C . LYS A 1 185 ? 7.494 -8.063 -10.446 1.00 92.44 185 LYS A C 1
ATOM 1457 O O . LYS A 1 185 ? 6.917 -8.451 -9.433 1.00 92.44 185 LYS A O 1
ATOM 1462 N N . ALA A 1 186 ? 7.454 -6.794 -10.862 1.00 93.19 186 ALA A N 1
ATOM 1463 C CA . ALA A 1 186 ? 6.770 -5.725 -10.134 1.00 93.19 186 ALA A CA 1
ATOM 1464 C C . ALA A 1 186 ? 5.260 -5.981 -10.024 1.00 93.19 186 ALA A C 1
ATOM 1466 O O . ALA A 1 186 ? 4.691 -5.901 -8.936 1.00 93.19 186 ALA A O 1
ATOM 1467 N N . GLY A 1 187 ? 4.620 -6.378 -11.130 1.00 91.06 187 GLY A N 1
ATOM 1468 C CA . GLY A 1 187 ? 3.199 -6.728 -11.118 1.00 91.06 187 GLY A CA 1
ATOM 1469 C C . GLY A 1 187 ? 2.881 -7.877 -10.154 1.00 91.06 187 GLY A C 1
ATOM 1470 O O . GLY A 1 187 ? 1.973 -7.756 -9.337 1.00 91.06 187 GLY A O 1
ATOM 1471 N N . LYS A 1 188 ? 3.654 -8.973 -10.183 1.00 91.12 188 LYS A N 1
ATOM 1472 C CA . LYS A 1 188 ? 3.469 -10.117 -9.267 1.00 91.12 188 LYS A CA 1
ATOM 1473 C C . LYS A 1 188 ? 3.677 -9.739 -7.802 1.00 91.12 188 LYS A C 1
ATOM 1475 O O . LYS A 1 188 ? 2.909 -10.190 -6.953 1.00 91.12 188 LYS A O 1
ATOM 1480 N N . PHE A 1 189 ? 4.686 -8.919 -7.510 1.00 92.31 189 PHE A N 1
ATOM 1481 C CA . PHE A 1 189 ? 4.913 -8.408 -6.161 1.00 92.31 189 PHE A CA 1
ATOM 1482 C C . PHE A 1 189 ? 3.688 -7.635 -5.654 1.00 92.31 189 PHE A C 1
ATOM 1484 O O . PHE A 1 189 ? 3.179 -7.927 -4.573 1.00 92.31 189 PHE A O 1
ATOM 1491 N N . LEU A 1 190 ? 3.152 -6.711 -6.457 1.00 91.56 190 LEU A N 1
ATOM 1492 C CA . LEU A 1 190 ? 1.992 -5.914 -6.053 1.00 91.56 190 LEU A CA 1
ATOM 1493 C C . LEU A 1 190 ? 0.705 -6.731 -5.958 1.00 91.56 190 LEU A C 1
ATOM 1495 O O . LEU A 1 190 ? -0.107 -6.475 -5.079 1.00 91.56 190 LEU A O 1
ATOM 1499 N N . VAL A 1 191 ? 0.542 -7.759 -6.790 1.00 89.31 191 VAL A N 1
ATOM 1500 C CA . VAL A 1 191 ? -0.538 -8.743 -6.640 1.00 89.31 191 VAL A CA 1
ATOM 1501 C C . VAL A 1 191 ? -0.491 -9.414 -5.271 1.00 89.31 191 VAL A C 1
ATOM 1503 O O . VAL A 1 191 ? -1.488 -9.408 -4.547 1.00 89.31 191 VAL A O 1
ATOM 1506 N N . LYS A 1 192 ? 0.675 -9.958 -4.900 1.00 87.94 192 LYS A N 1
ATOM 1507 C CA . LYS A 1 192 ? 0.896 -10.592 -3.594 1.00 87.94 192 LYS A CA 1
ATOM 1508 C C . LYS A 1 192 ? 0.613 -9.600 -2.465 1.00 87.94 192 LYS A C 1
ATOM 1510 O O . LYS A 1 192 ? -0.114 -9.933 -1.531 1.00 87.94 192 LYS A O 1
ATOM 1515 N N . LEU A 1 193 ? 1.134 -8.377 -2.580 1.00 88.50 193 LEU A N 1
ATOM 1516 C CA . LEU A 1 193 ? 0.927 -7.314 -1.603 1.00 88.50 193 LEU A CA 1
ATOM 1517 C C . LEU A 1 193 ? -0.561 -6.976 -1.440 1.00 88.50 193 LEU A C 1
ATOM 1519 O O . LEU A 1 193 ? -1.069 -6.985 -0.320 1.00 88.50 193 LEU A O 1
ATOM 1523 N N . THR A 1 194 ? -1.285 -6.718 -2.531 1.00 86.19 194 THR A N 1
ATOM 1524 C CA . THR A 1 194 ? -2.724 -6.416 -2.499 1.00 86.19 194 THR A CA 1
ATOM 1525 C C . THR A 1 194 ? -3.531 -7.580 -1.937 1.00 86.19 194 THR A C 1
ATOM 1527 O O . THR A 1 194 ? -4.438 -7.359 -1.142 1.00 86.19 194 THR A O 1
ATOM 1530 N N . HIS A 1 195 ? -3.182 -8.825 -2.267 1.00 84.38 195 HIS A N 1
ATOM 1531 C CA . HIS A 1 195 ? -3.874 -9.996 -1.722 1.00 84.38 195 HIS A CA 1
ATOM 1532 C C . HIS A 1 195 ? -3.715 -10.059 -0.205 1.00 84.38 195 HIS A C 1
ATOM 1534 O O . HIS A 1 195 ? -4.683 -10.103 0.542 1.00 84.38 195 HIS A O 1
ATOM 1540 N N . GLN A 1 196 ? -2.479 -9.980 0.282 1.00 83.12 196 GLN A N 1
ATOM 1541 C CA . GLN A 1 196 ? -2.216 -10.107 1.713 1.00 83.12 196 GLN A CA 1
ATOM 1542 C C . GLN A 1 196 ? -2.761 -8.930 2.534 1.00 83.12 196 GLN A C 1
ATOM 1544 O O . GLN A 1 196 ? -3.116 -9.122 3.701 1.00 83.12 196 GLN A O 1
ATOM 1549 N N . THR A 1 197 ? -2.818 -7.733 1.944 1.00 81.75 197 THR A N 1
ATOM 1550 C CA . THR A 1 197 ? -3.289 -6.510 2.615 1.00 81.75 197 THR A CA 1
ATOM 1551 C C . THR A 1 197 ? -4.803 -6.333 2.558 1.00 81.75 197 THR A C 1
ATOM 1553 O O . THR A 1 197 ? -5.362 -5.858 3.538 1.00 81.75 197 THR A O 1
ATOM 1556 N N . SER A 1 198 ? -5.476 -6.764 1.485 1.00 82.31 198 SER A N 1
ATOM 1557 C CA . SER A 1 198 ? -6.946 -6.733 1.391 1.00 82.31 198 SER A CA 1
ATOM 1558 C C . SER A 1 198 ? -7.607 -7.625 2.437 1.00 82.31 198 SER A C 1
ATOM 1560 O O . SER A 1 198 ? -8.465 -7.153 3.173 1.00 82.31 198 SER A O 1
ATOM 1562 N N . HIS A 1 199 ? -7.128 -8.862 2.591 1.00 80.56 199 HIS A N 1
ATOM 1563 C CA . HIS A 1 199 ? -7.589 -9.763 3.650 1.00 80.56 199 HIS A CA 1
ATOM 1564 C C . HIS A 1 199 ? -7.440 -9.145 5.040 1.00 80.56 199 HIS A C 1
ATOM 1566 O O . HIS A 1 199 ? -8.395 -9.132 5.803 1.00 80.56 199 HIS A O 1
ATOM 1572 N N . ALA A 1 200 ? -6.273 -8.567 5.343 1.00 77.88 200 ALA A N 1
ATOM 1573 C CA . ALA A 1 200 ? -6.065 -7.931 6.640 1.00 77.88 200 ALA A CA 1
ATOM 1574 C C . ALA A 1 200 ? -6.956 -6.702 6.838 1.00 77.88 200 ALA A C 1
ATOM 1576 O O . ALA A 1 200 ? -7.489 -6.521 7.921 1.00 77.88 200 ALA A O 1
ATOM 1577 N N . LEU A 1 201 ? -7.138 -5.856 5.819 1.00 76.19 201 LEU A N 1
ATOM 1578 C CA . LEU A 1 201 ? -7.996 -4.681 5.957 1.00 76.19 201 LEU A CA 1
ATOM 1579 C C . LEU A 1 201 ? -9.455 -5.089 6.179 1.00 76.19 201 LEU A C 1
ATOM 1581 O O . LEU A 1 201 ? -10.109 -4.508 7.033 1.00 76.19 201 LEU A O 1
ATOM 1585 N N . VAL A 1 202 ? -9.948 -6.100 5.463 1.00 76.81 202 VAL A N 1
ATOM 1586 C CA . VAL A 1 202 ? -11.318 -6.592 5.645 1.00 76.81 202 VAL A CA 1
ATOM 1587 C C . VAL A 1 202 ? -11.501 -7.273 7.002 1.00 76.81 202 VAL A C 1
ATOM 1589 O O . VAL A 1 202 ? -12.471 -6.962 7.678 1.00 76.81 202 VAL A O 1
ATOM 1592 N N . GLU A 1 203 ? -10.562 -8.120 7.439 1.00 76.19 203 GLU A N 1
ATOM 1593 C CA . GLU A 1 203 ? -10.571 -8.713 8.791 1.00 76.19 203 GLU A CA 1
ATOM 1594 C C . GLU A 1 203 ? -10.616 -7.633 9.880 1.00 76.19 203 GLU A C 1
ATOM 1596 O O . GLU A 1 203 ? -11.333 -7.762 10.866 1.00 76.19 203 GLU A O 1
ATOM 1601 N N . LEU A 1 204 ? -9.868 -6.544 9.701 1.00 72.44 204 LEU A N 1
ATOM 1602 C CA . LEU A 1 204 ? -9.848 -5.443 10.658 1.00 72.44 204 LEU A CA 1
ATOM 1603 C C . LEU A 1 204 ? -11.112 -4.584 10.613 1.00 72.44 204 LEU A C 1
ATOM 1605 O O . LEU A 1 204 ? -11.568 -4.131 11.658 1.00 72.44 204 LEU A O 1
ATOM 1609 N N . LEU A 1 205 ? -11.668 -4.340 9.425 1.00 72.12 205 LEU A N 1
ATOM 1610 C CA . LEU A 1 205 ? -12.939 -3.632 9.286 1.00 72.12 205 LEU A CA 1
ATOM 1611 C C . LEU A 1 205 ? -14.068 -4.444 9.923 1.00 72.12 205 LEU A C 1
ATOM 1613 O O . LEU A 1 205 ? -14.862 -3.873 10.657 1.00 72.12 205 LEU A O 1
ATOM 1617 N N . ASP A 1 206 ? -14.087 -5.759 9.724 1.00 74.06 206 ASP A N 1
ATOM 1618 C CA . ASP A 1 206 ? -15.006 -6.677 10.397 1.00 74.06 206 ASP A CA 1
ATOM 1619 C C . ASP A 1 206 ? -14.849 -6.630 11.928 1.00 74.06 206 ASP A C 1
ATOM 1621 O O . ASP A 1 206 ? -15.815 -6.373 12.644 1.00 74.06 206 ASP A O 1
ATOM 1625 N N . GLU A 1 207 ? -13.615 -6.760 12.436 1.00 70.19 207 GLU A N 1
ATOM 1626 C CA . GLU A 1 207 ? -13.321 -6.751 13.877 1.00 70.19 207 GLU A CA 1
ATOM 1627 C C . GLU A 1 207 ? -13.725 -5.432 14.564 1.00 70.19 207 GLU A C 1
ATOM 1629 O O . GLU A 1 207 ? -14.183 -5.443 15.707 1.00 70.19 207 GLU A O 1
ATOM 1634 N N . VAL A 1 208 ? -13.548 -4.292 13.888 1.00 69.31 208 VAL A N 1
ATOM 1635 C CA . VAL A 1 208 ? -13.794 -2.962 14.470 1.00 69.31 208 VAL A CA 1
ATOM 1636 C C . VAL A 1 208 ? -15.240 -2.503 14.297 1.00 69.31 208 VAL A C 1
ATOM 1638 O O . VAL A 1 208 ? -15.781 -1.844 15.184 1.00 69.31 208 VAL A O 1
ATOM 1641 N N . LEU A 1 209 ? -15.862 -2.825 13.165 1.00 69.88 209 LEU A N 1
ATOM 1642 C CA . LEU A 1 209 ? -17.204 -2.358 12.822 1.00 69.88 209 LEU A CA 1
ATOM 1643 C C . LEU A 1 209 ? -18.297 -3.387 13.139 1.00 69.88 209 LEU A C 1
ATOM 1645 O O . LEU A 1 209 ? -19.474 -3.032 13.122 1.00 69.88 209 LEU A O 1
ATOM 1649 N N . GLY A 1 210 ? -17.926 -4.638 13.433 1.00 69.00 210 GLY A N 1
ATOM 1650 C CA . GLY A 1 210 ? -18.864 -5.719 13.738 1.00 69.00 210 GLY A CA 1
ATOM 1651 C C . GLY A 1 210 ? -19.804 -6.027 12.572 1.00 69.00 210 GLY A C 1
ATOM 1652 O O . GLY A 1 210 ? -21.005 -6.201 12.783 1.00 69.00 210 GLY A O 1
ATOM 1653 N N . LEU A 1 211 ? -19.282 -6.021 11.342 1.00 67.88 211 LEU A N 1
ATOM 1654 C CA . LEU A 1 211 ? -20.091 -6.218 10.140 1.00 67.88 211 LEU A CA 1
ATOM 1655 C C . LEU A 1 211 ? -20.615 -7.659 10.091 1.00 67.88 211 LEU A C 1
ATOM 1657 O O . LEU A 1 211 ? -19.857 -8.616 10.078 1.00 67.88 211 LEU A O 1
ATOM 1661 N N . THR A 1 212 ? -21.932 -7.835 10.021 1.00 66.75 212 THR A N 1
ATOM 1662 C CA . THR A 1 212 ? -22.532 -9.175 9.904 1.00 66.75 212 THR A CA 1
ATOM 1663 C C . THR A 1 212 ? -22.427 -9.741 8.489 1.00 66.75 212 THR A C 1
ATOM 1665 O O . THR A 1 212 ? -22.348 -10.957 8.321 1.00 66.75 212 THR A O 1
ATOM 1668 N N . GLU A 1 213 ? -22.392 -8.871 7.475 1.00 76.88 213 GLU A N 1
ATOM 1669 C CA . GLU A 1 213 ? -22.229 -9.234 6.067 1.00 76.88 213 GLU A CA 1
ATOM 1670 C C . GLU A 1 213 ? -21.365 -8.203 5.328 1.00 76.88 213 GLU A C 1
ATOM 1672 O O . GLU A 1 213 ? -21.599 -6.994 5.397 1.00 76.88 213 GLU A O 1
ATOM 1677 N N . LEU A 1 214 ? -20.375 -8.684 4.572 1.00 79.19 214 LEU A N 1
ATOM 1678 C CA . LEU A 1 214 ? -19.516 -7.830 3.753 1.00 79.19 214 LEU A CA 1
ATOM 1679 C C . LEU A 1 214 ? -20.229 -7.399 2.460 1.00 79.19 214 LEU A C 1
ATOM 1681 O O . LEU A 1 214 ? -20.790 -8.253 1.767 1.00 79.19 214 LEU A O 1
ATOM 1685 N N . PRO A 1 215 ? -20.141 -6.114 2.059 1.00 84.38 215 PRO A N 1
ATOM 1686 C CA . PRO A 1 215 ? -20.622 -5.668 0.756 1.00 84.38 215 PRO A CA 1
ATOM 1687 C C . PRO A 1 215 ? -20.011 -6.467 -0.403 1.00 84.38 215 PRO A C 1
ATOM 1689 O O . PRO A 1 215 ? -18.836 -6.846 -0.374 1.00 84.38 215 PRO A O 1
ATOM 1692 N N . GLY A 1 216 ? -20.786 -6.663 -1.475 1.00 85.25 216 GLY A N 1
ATOM 1693 C CA . GLY A 1 216 ? -20.341 -7.408 -2.658 1.00 85.25 216 GLY A CA 1
ATOM 1694 C C . GLY A 1 216 ? -19.062 -6.847 -3.291 1.00 85.25 216 GLY A C 1
ATOM 1695 O O . GLY A 1 216 ? -18.212 -7.612 -3.741 1.00 85.25 216 GLY A O 1
ATOM 1696 N N . SER A 1 217 ? -18.863 -5.528 -3.241 1.00 85.44 217 SER A N 1
ATOM 1697 C CA . SER A 1 217 ? -17.627 -4.878 -3.695 1.00 85.44 217 SER A CA 1
ATOM 1698 C C . SER A 1 217 ? -16.388 -5.292 -2.894 1.00 85.44 217 SER A C 1
ATOM 1700 O O . SER A 1 217 ? -15.310 -5.435 -3.470 1.00 85.44 217 SER A O 1
ATOM 1702 N N . CYS A 1 218 ? -16.522 -5.538 -1.588 1.00 84.12 218 CYS A N 1
ATOM 1703 C CA . CYS A 1 218 ? -15.437 -6.039 -0.748 1.00 84.12 218 CYS A CA 1
ATOM 1704 C C . CYS A 1 218 ? -15.120 -7.501 -1.083 1.00 84.12 218 CYS A C 1
ATOM 1706 O O . CYS A 1 218 ? -13.952 -7.875 -1.155 1.00 84.12 218 CYS A O 1
ATOM 1708 N N . LEU A 1 219 ? -16.142 -8.316 -1.368 1.00 85.00 219 LEU A N 1
ATOM 1709 C CA . LEU A 1 219 ? -15.951 -9.691 -1.846 1.00 85.00 219 LEU A CA 1
ATOM 1710 C C . LEU A 1 219 ? -15.265 -9.721 -3.218 1.00 85.00 219 LEU A C 1
ATOM 1712 O O . LEU A 1 219 ? -14.354 -10.519 -3.442 1.00 85.00 219 LEU A O 1
ATOM 1716 N N . ASP A 1 220 ? -15.650 -8.828 -4.130 1.00 82.69 220 ASP A N 1
ATOM 1717 C CA . ASP A 1 220 ? -14.989 -8.681 -5.425 1.00 82.69 220 ASP A CA 1
ATOM 1718 C C . ASP A 1 220 ? -13.531 -8.239 -5.264 1.00 82.69 220 ASP A C 1
ATOM 1720 O O . ASP A 1 220 ? -12.643 -8.792 -5.924 1.00 82.69 220 ASP A O 1
ATOM 1724 N N . TRP A 1 221 ? -13.266 -7.316 -4.339 1.00 82.38 221 TRP A N 1
ATOM 1725 C CA . TRP A 1 221 ? -11.913 -6.895 -4.006 1.00 82.38 221 TRP A CA 1
ATOM 1726 C C . TRP A 1 221 ? -11.058 -8.036 -3.449 1.00 82.38 221 TRP A C 1
ATOM 1728 O O . TRP A 1 221 ? -9.964 -8.268 -3.970 1.00 82.38 221 TRP A O 1
ATOM 1738 N N . LEU A 1 222 ? -11.579 -8.807 -2.491 1.00 82.12 222 LEU A N 1
ATOM 1739 C CA . LEU A 1 222 ? -10.915 -9.992 -1.937 1.00 82.12 222 LEU A CA 1
ATOM 1740 C C . LEU A 1 222 ? -10.683 -11.083 -2.985 1.00 82.12 222 LEU A C 1
ATOM 1742 O O . LEU A 1 222 ? -9.640 -11.728 -2.995 1.00 82.12 222 LEU A O 1
ATOM 1746 N N . SER A 1 223 ? -11.637 -11.283 -3.896 1.00 79.00 223 SER A N 1
ATOM 1747 C CA . SER A 1 223 ? -11.521 -12.291 -4.957 1.00 79.00 223 SER A CA 1
ATOM 1748 C C . SER A 1 223 ? -10.474 -11.936 -6.016 1.00 79.00 223 SER A C 1
ATOM 1750 O O . SER A 1 223 ? -10.042 -12.802 -6.778 1.00 79.00 223 SER A O 1
ATOM 1752 N N . GLN A 1 224 ? -10.096 -10.655 -6.096 1.00 70.62 224 GLN A N 1
ATOM 1753 C CA . GLN A 1 224 ? -9.139 -10.112 -7.053 1.00 70.62 224 GLN A CA 1
ATOM 1754 C C . GLN A 1 224 ? -9.394 -10.548 -8.507 1.00 70.62 224 GLN A C 1
ATOM 1756 O O . GLN A 1 224 ? -8.449 -10.766 -9.266 1.00 70.62 224 GLN A O 1
ATOM 1761 N N . LYS A 1 225 ? -10.661 -10.681 -8.928 1.00 62.12 225 LYS A N 1
ATOM 1762 C CA . LYS A 1 225 ? -11.057 -11.214 -10.254 1.00 62.12 225 LYS A CA 1
ATOM 1763 C C . LYS A 1 225 ? -10.281 -10.610 -11.439 1.00 62.12 225 LYS A C 1
ATOM 1765 O O . LYS A 1 225 ? -9.937 -11.326 -12.380 1.00 62.12 225 LYS A O 1
ATOM 1770 N N . TYR A 1 226 ? -9.909 -9.330 -11.374 1.00 62.75 226 TYR A N 1
ATOM 1771 C CA . TYR A 1 226 ? -9.093 -8.656 -12.397 1.00 62.75 226 TYR A CA 1
ATOM 1772 C C . TYR A 1 226 ? -7.683 -9.239 -12.590 1.00 62.75 226 TYR A C 1
ATOM 1774 O O . TYR A 1 226 ? -7.086 -9.054 -13.649 1.00 62.75 226 TYR A O 1
ATOM 1782 N N . LEU A 1 227 ? -7.138 -9.947 -11.600 1.00 59.53 227 LEU A N 1
ATOM 1783 C CA . LEU A 1 227 ? -5.835 -10.611 -11.686 1.00 59.53 227 LEU A CA 1
ATOM 1784 C C . LEU A 1 227 ? -5.866 -11.885 -12.528 1.00 59.53 227 LEU A C 1
ATOM 1786 O O . LEU A 1 227 ? -4.843 -12.321 -13.059 1.00 59.53 227 LEU A O 1
ATOM 1790 N N . VAL A 1 228 ? -7.051 -12.478 -12.679 1.00 51.97 228 VAL A N 1
ATOM 1791 C CA . VAL A 1 228 ? -7.287 -13.586 -13.607 1.00 51.97 228 VAL A CA 1
ATOM 1792 C C . VAL A 1 228 ? -7.392 -13.054 -15.038 1.00 51.97 228 VAL A C 1
ATOM 1794 O O . VAL A 1 228 ? -6.825 -13.654 -15.952 1.00 51.97 228 VAL A O 1
ATOM 1797 N N . GLU A 1 229 ? -8.028 -11.894 -15.230 1.00 46.88 229 GLU A N 1
ATOM 1798 C CA . GLU A 1 229 ? -8.120 -11.209 -16.529 1.00 46.88 229 GLU A CA 1
ATOM 1799 C C . GLU A 1 229 ? -6.771 -10.657 -17.018 1.00 46.88 229 GLU A C 1
ATOM 1801 O O . GLU A 1 229 ? -6.517 -10.634 -18.224 1.00 46.88 229 GLU A O 1
ATOM 1806 N N . SER A 1 230 ? -5.878 -10.266 -16.102 1.00 43.88 230 SER A N 1
ATOM 1807 C CA . SER A 1 230 ? -4.533 -9.767 -16.418 1.00 43.88 230 SER A CA 1
ATOM 1808 C C . SER A 1 230 ? -3.471 -10.863 -16.590 1.00 43.88 230 SER A C 1
ATOM 1810 O O . SER A 1 230 ? -2.297 -10.561 -16.821 1.00 43.88 230 SER A O 1
ATOM 1812 N N . ARG A 1 231 ? -3.847 -12.154 -16.553 1.00 41.91 231 ARG A N 1
ATOM 1813 C CA . ARG A 1 231 ? -2.932 -13.244 -16.933 1.00 41.91 231 ARG A CA 1
ATOM 1814 C C . ARG A 1 231 ? -2.453 -13.063 -18.388 1.00 41.91 231 ARG A C 1
ATOM 1816 O O . ARG A 1 231 ? -3.245 -12.713 -19.265 1.00 41.91 231 ARG A O 1
ATOM 1823 N N . PRO A 1 232 ? -1.186 -13.402 -18.699 1.00 46.72 232 PRO A N 1
ATOM 1824 C CA . PRO A 1 232 ? -0.528 -13.093 -19.977 1.00 46.72 232 PRO A CA 1
ATOM 1825 C C . PRO A 1 232 ? -1.244 -13.621 -21.232 1.00 46.72 232 PRO A C 1
ATOM 1827 O O . PRO A 1 232 ? -1.061 -13.068 -22.312 1.00 46.72 232 PRO A O 1
ATOM 1830 N N . ARG A 1 233 ? -2.109 -14.641 -21.120 1.00 45.81 233 ARG A N 1
ATOM 1831 C CA . ARG A 1 233 ? -2.912 -15.127 -22.257 1.00 45.81 233 ARG A CA 1
ATOM 1832 C C . ARG A 1 233 ? -4.043 -14.178 -22.665 1.00 45.81 233 ARG A C 1
ATOM 1834 O O . ARG A 1 233 ? -4.465 -14.261 -23.808 1.00 45.81 233 ARG A O 1
ATOM 1841 N N . GLY A 1 234 ? -4.544 -13.311 -21.785 1.00 42.69 234 GLY A N 1
ATOM 1842 C CA . GLY A 1 234 ? -5.601 -12.344 -22.112 1.00 42.69 234 GLY A CA 1
ATOM 1843 C C . GLY A 1 234 ? -5.049 -11.073 -22.757 1.00 42.69 234 GLY A C 1
ATOM 1844 O O . GLY A 1 234 ? -5.544 -10.633 -23.792 1.00 42.69 234 GLY A O 1
ATOM 1845 N N . ILE A 1 235 ? -3.967 -10.532 -22.191 1.00 42.84 235 ILE A N 1
ATOM 1846 C CA . ILE A 1 235 ? -3.342 -9.280 -22.644 1.00 42.84 235 ILE A CA 1
ATOM 1847 C C . ILE A 1 235 ? -2.574 -9.486 -23.959 1.00 42.84 235 ILE A C 1
ATOM 1849 O O . ILE A 1 235 ? -2.829 -8.767 -24.921 1.00 42.84 235 ILE A O 1
ATOM 1853 N N . ALA A 1 236 ? -1.735 -10.526 -24.071 1.00 40.78 236 ALA A N 1
ATOM 1854 C CA . ALA A 1 236 ? -1.035 -10.826 -25.327 1.00 40.78 236 ALA A CA 1
ATOM 1855 C C . ALA A 1 236 ? -2.005 -11.201 -26.462 1.00 40.78 236 ALA A C 1
ATOM 1857 O O . ALA A 1 236 ? -1.741 -10.917 -27.625 1.00 40.78 236 ALA A O 1
ATOM 1858 N N . LYS A 1 237 ? -3.158 -11.802 -26.137 1.00 42.00 237 LYS A N 1
ATOM 1859 C CA . LYS A 1 237 ? -4.203 -12.136 -27.117 1.00 42.00 237 LYS A CA 1
ATOM 1860 C C . LYS A 1 237 ? -5.036 -10.915 -27.518 1.00 42.00 237 LYS A C 1
ATOM 1862 O O . LYS A 1 237 ? -5.441 -10.851 -28.669 1.00 42.00 237 LYS A O 1
ATOM 1867 N N . ARG A 1 238 ? -5.227 -9.920 -26.638 1.00 45.38 238 ARG A N 1
ATOM 1868 C CA . ARG A 1 238 ? -5.789 -8.607 -27.015 1.00 45.38 238 ARG A CA 1
ATOM 1869 C C . ARG A 1 238 ? -4.834 -7.790 -27.883 1.00 45.38 238 ARG A C 1
ATOM 1871 O O . ARG A 1 238 ? -5.301 -7.168 -28.822 1.00 45.38 238 ARG A O 1
ATOM 1878 N N . MET A 1 239 ? -3.527 -7.838 -27.624 1.00 41.59 239 MET A N 1
ATOM 1879 C CA . MET A 1 239 ? -2.534 -7.169 -28.478 1.00 41.59 239 MET A CA 1
ATOM 1880 C C . MET A 1 239 ? -2.380 -7.879 -29.832 1.00 41.59 239 MET A C 1
ATOM 1882 O O . MET A 1 239 ? -2.288 -7.217 -30.853 1.00 41.59 239 MET A O 1
ATOM 1886 N N . LYS A 1 240 ? -2.457 -9.218 -29.871 1.00 41.09 240 LYS A N 1
ATOM 1887 C CA . LYS A 1 240 ? -2.406 -10.004 -31.118 1.00 41.09 240 LYS A CA 1
ATOM 1888 C C . LYS A 1 240 ? -3.703 -9.956 -31.943 1.00 41.09 240 LYS A C 1
ATOM 1890 O O . LYS A 1 240 ? -3.645 -10.077 -33.158 1.00 41.09 240 LYS A O 1
ATOM 1895 N N . ASN A 1 241 ? -4.861 -9.771 -31.304 1.00 39.22 241 ASN A N 1
ATOM 1896 C CA . ASN A 1 241 ? -6.135 -9.503 -31.992 1.00 39.22 241 ASN A CA 1
ATOM 1897 C C . ASN A 1 241 ? -6.354 -8.004 -32.275 1.00 39.22 241 ASN A C 1
ATOM 1899 O O . ASN A 1 241 ? -7.379 -7.643 -32.846 1.00 39.22 241 ASN A O 1
ATOM 1903 N N . GLY A 1 242 ? -5.430 -7.145 -31.841 1.00 36.25 242 GLY A N 1
ATOM 1904 C CA . GLY A 1 242 ? -5.454 -5.699 -32.037 1.00 36.25 242 GLY A CA 1
ATOM 1905 C C . GLY A 1 242 ? -4.562 -5.226 -33.181 1.00 36.25 242 GLY A C 1
ATOM 1906 O O . GLY A 1 242 ? -4.229 -4.047 -33.208 1.00 36.25 242 GLY A O 1
ATOM 1907 N N . ASP A 1 243 ? -4.171 -6.114 -34.101 1.00 32.50 243 ASP A N 1
ATOM 1908 C CA . ASP A 1 243 ? -3.474 -5.733 -35.327 1.00 32.50 243 ASP A CA 1
ATOM 1909 C C . ASP A 1 243 ? -4.454 -5.705 -36.511 1.00 32.50 243 ASP A C 1
ATOM 1911 O O . ASP A 1 243 ? -5.024 -6.720 -36.910 1.00 32.50 243 ASP A O 1
ATOM 1915 N N . TRP A 1 244 ? -4.601 -4.502 -37.071 1.00 38.62 244 TRP A N 1
ATOM 1916 C CA . TRP A 1 244 ? -4.897 -4.233 -38.479 1.00 38.62 244 TRP A CA 1
ATOM 1917 C C . TRP A 1 244 ? -6.186 -4.826 -39.060 1.00 38.62 244 TRP A C 1
ATOM 1919 O O . TRP A 1 244 ? -6.164 -5.728 -39.891 1.00 38.62 244 TRP A O 1
ATOM 1929 N N . THR A 1 245 ? -7.318 -4.180 -38.772 1.00 27.86 245 THR A N 1
ATOM 1930 C CA . THR A 1 245 ? -8.382 -4.048 -39.780 1.00 27.86 245 THR A CA 1
ATOM 1931 C C . THR A 1 245 ? -8.879 -2.604 -39.848 1.00 27.86 245 THR A C 1
ATOM 1933 O O . THR A 1 245 ? -9.571 -2.111 -38.970 1.00 27.86 245 THR A O 1
ATOM 1936 N N . SER A 1 246 ? -8.437 -1.934 -40.912 1.00 33.00 246 SER A N 1
ATOM 1937 C CA . SER A 1 246 ? -9.135 -0.905 -41.685 1.00 33.00 246 SER A CA 1
ATOM 1938 C C . SER A 1 246 ? -10.021 0.113 -40.948 1.00 33.00 246 SER A C 1
ATOM 1940 O O . SER A 1 246 ? -11.184 -0.146 -40.653 1.00 33.00 246 SER A O 1
ATOM 1942 N N . ILE A 1 247 ? -9.526 1.349 -40.839 1.00 31.33 247 ILE A N 1
ATOM 1943 C CA . ILE A 1 247 ? -10.384 2.526 -41.029 1.00 31.33 247 ILE A CA 1
ATOM 1944 C C . ILE A 1 247 ? -9.970 3.167 -42.357 1.00 31.33 247 ILE A C 1
ATOM 1946 O O . ILE A 1 247 ? -9.349 4.225 -42.407 1.00 31.33 247 ILE A O 1
ATOM 1950 N N . THR A 1 248 ? -10.281 2.492 -43.464 1.00 30.11 248 THR A N 1
ATOM 1951 C CA . THR A 1 248 ? -10.573 3.196 -44.712 1.00 30.11 248 THR A CA 1
ATOM 1952 C C . THR A 1 248 ? -12.042 3.604 -44.705 1.00 30.11 248 THR A C 1
ATOM 1954 O O . THR A 1 248 ? -12.915 2.745 -44.634 1.00 30.11 248 THR A O 1
ATOM 1957 N N . SER A 1 249 ? -12.261 4.914 -44.834 1.00 30.70 249 SER A N 1
ATOM 1958 C CA . SER A 1 249 ? -13.436 5.587 -45.402 1.00 30.70 249 SER A CA 1
ATOM 1959 C C . SER A 1 249 ? -14.820 5.275 -44.824 1.00 30.70 249 SER A C 1
ATOM 1961 O O . SER A 1 249 ? -15.360 4.200 -45.051 1.00 30.70 249 SER A O 1
ATOM 1963 N N . LEU A 1 250 ? -15.457 6.303 -44.254 1.00 28.89 250 LEU A N 1
ATOM 1964 C CA . LEU A 1 250 ? -16.841 6.692 -44.566 1.00 28.89 250 LEU A CA 1
ATOM 1965 C C . LEU A 1 250 ? -17.128 8.071 -43.943 1.00 28.89 250 LEU A C 1
ATOM 1967 O O . LEU A 1 250 ? -17.838 8.194 -42.951 1.00 28.89 250 LEU A O 1
ATOM 1971 N N . SER A 1 251 ? -16.578 9.123 -44.552 1.00 32.75 251 SER A N 1
ATOM 1972 C CA . SER A 1 251 ? -17.223 10.439 -44.511 1.00 32.75 251 SER A CA 1
ATOM 1973 C C . SER A 1 251 ? -17.874 10.641 -45.868 1.00 32.75 251 SER A C 1
ATOM 1975 O O . SER A 1 251 ? -17.209 10.658 -46.903 1.00 32.75 251 SER A O 1
ATOM 1977 N N . PHE A 1 252 ? -19.199 10.669 -45.824 1.00 32.47 252 PHE A N 1
ATOM 1978 C CA . PHE A 1 252 ? -20.122 10.746 -46.940 1.00 32.47 252 PHE A CA 1
ATOM 1979 C C . PHE A 1 252 ? -19.806 11.899 -47.897 1.00 32.47 252 PHE A C 1
ATOM 1981 O O . PHE A 1 252 ? -19.606 13.041 -47.488 1.00 32.47 252 PHE A O 1
ATOM 1988 N N . ALA A 1 253 ? -19.840 11.582 -49.188 1.00 32.22 253 ALA A N 1
ATOM 1989 C CA . ALA A 1 253 ? -19.939 12.549 -50.264 1.00 32.22 253 ALA A CA 1
ATOM 1990 C C . ALA A 1 253 ? -21.334 13.197 -50.274 1.00 32.22 253 ALA A C 1
ATOM 1992 O O . ALA A 1 253 ? -22.338 12.487 -50.310 1.00 32.22 253 ALA A O 1
ATOM 1993 N N . ILE A 1 254 ? -21.386 14.531 -50.344 1.00 36.31 254 ILE A N 1
ATOM 1994 C CA . ILE A 1 254 ? -22.506 15.281 -50.927 1.00 36.31 254 ILE A CA 1
ATOM 1995 C C . ILE A 1 254 ? -21.923 16.352 -51.868 1.00 36.31 254 ILE A C 1
ATOM 1997 O O . ILE A 1 254 ? -21.344 17.336 -51.425 1.00 36.31 254 ILE A O 1
ATOM 2001 N N . PHE A 1 255 ? -22.067 16.061 -53.168 1.00 31.73 255 PHE A N 1
ATOM 2002 C CA . PHE A 1 255 ? -22.294 16.926 -54.341 1.00 31.73 255 PHE A CA 1
ATOM 2003 C C . PHE A 1 255 ? -21.437 18.200 -54.541 1.00 31.73 255 PHE A C 1
ATOM 2005 O O . PHE A 1 255 ? -21.560 19.180 -53.823 1.00 31.73 255 PHE A O 1
ATOM 2012 N N . LEU A 1 256 ? -20.497 18.215 -55.502 1.00 35.41 256 LEU A N 1
ATOM 2013 C CA . LEU A 1 256 ? -20.677 18.555 -56.936 1.00 35.41 256 LEU A CA 1
ATOM 2014 C C . LEU A 1 256 ? -21.285 19.950 -57.194 1.00 35.41 256 LEU A C 1
ATOM 2016 O O . LEU A 1 256 ? -22.500 20.106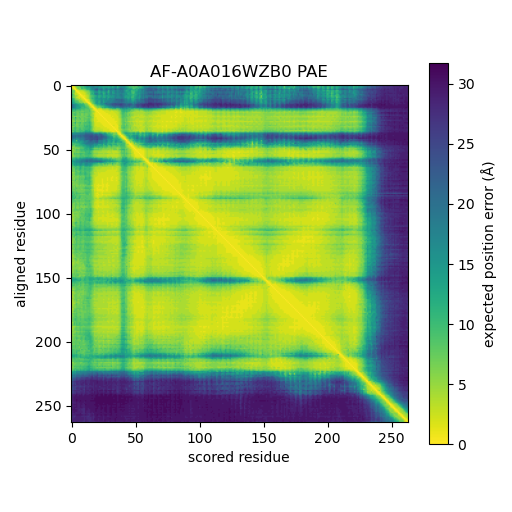 -57.196 1.00 35.41 256 LEU A O 1
ATOM 2020 N N . THR A 1 257 ? -20.462 20.936 -57.574 1.00 35.22 257 THR A N 1
ATOM 2021 C CA . THR A 1 257 ? -20.285 21.405 -58.974 1.00 35.22 257 THR A CA 1
ATOM 2022 C C . THR A 1 257 ? -19.641 22.803 -59.048 1.00 35.22 257 THR A C 1
ATOM 2024 O O . THR A 1 257 ? -19.999 23.683 -58.283 1.00 35.22 257 THR A O 1
ATOM 2027 N N . ARG A 1 258 ? -18.740 22.976 -60.039 1.00 30.95 258 ARG A N 1
ATOM 2028 C CA . ARG A 1 258 ? -18.480 24.190 -60.859 1.00 30.95 258 ARG A CA 1
ATOM 2029 C C . ARG A 1 258 ? -18.261 25.529 -60.108 1.00 30.95 258 ARG A C 1
ATOM 2031 O O . ARG A 1 258 ? -19.178 26.076 -59.527 1.00 30.95 258 ARG A O 1
ATOM 2038 N N . SER A 1 259 ? -17.129 26.228 -60.215 1.00 33.78 259 SER A N 1
ATOM 2039 C CA . SER A 1 259 ? -16.520 26.701 -61.466 1.00 33.78 259 SER A CA 1
ATOM 2040 C C . SER A 1 259 ? -15.147 27.328 -61.192 1.00 33.78 259 SER A C 1
ATOM 2042 O O . SER A 1 259 ? -14.976 28.064 -60.226 1.00 33.78 259 SER A O 1
ATOM 2044 N N . LEU A 1 260 ? -14.202 27.077 -62.098 1.00 39.66 260 LEU A N 1
ATOM 2045 C CA . LEU A 1 260 ? -13.126 28.008 -62.435 1.00 39.66 260 LEU A CA 1
ATOM 2046 C C . LEU A 1 260 ? -13.714 29.338 -62.951 1.00 39.66 260 L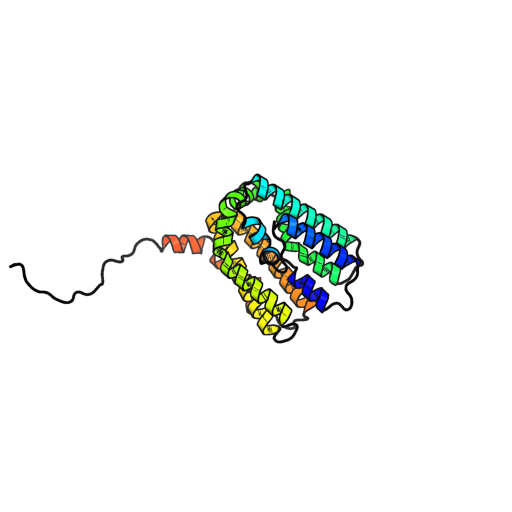EU A C 1
ATOM 2048 O O . LEU A 1 260 ? -14.773 29.307 -63.576 1.00 39.66 260 LEU A O 1
ATOM 2052 N N . LEU A 1 261 ? -12.926 30.414 -62.807 1.00 37.97 261 LEU A N 1
ATOM 2053 C CA . LEU A 1 261 ? -12.980 31.739 -63.467 1.00 37.97 261 LEU A CA 1
ATOM 2054 C C . LEU A 1 261 ? -13.469 32.917 -62.595 1.00 37.97 261 LEU A C 1
ATOM 2056 O O . LEU A 1 261 ? -14.655 33.063 -62.328 1.00 37.97 261 LEU A O 1
ATOM 2060 N N . LEU A 1 262 ? -12.476 33.722 -62.176 1.00 33.91 262 LEU A N 1
ATOM 2061 C CA . LEU A 1 262 ? -12.336 35.197 -62.265 1.00 33.91 262 LEU A CA 1
ATOM 2062 C C . LEU A 1 262 ? -13.553 36.018 -62.756 1.00 33.91 262 LEU A C 1
ATOM 2064 O O . LEU A 1 262 ? -14.290 35.567 -63.635 1.00 33.91 262 LEU A O 1
ATOM 2068 N N . PRO A 1 263 ? -13.725 37.258 -62.255 1.00 42.47 263 PRO A N 1
ATOM 2069 C CA . PRO A 1 263 ? -12.741 38.347 -62.387 1.00 42.47 263 PRO A CA 1
ATOM 2070 C C . PRO A 1 263 ? -12.198 38.930 -61.080 1.00 42.47 263 PRO A C 1
ATOM 2072 O O . PRO A 1 263 ? -12.856 38.787 -60.028 1.00 42.47 263 PRO A O 1
#

Foldseek 3Di:
DFFLVLLVLLCVVQDPDDDPLLVVLVVQLVVQLCVLQHPDDDPQDLCNGCVLLSLLQDLAALVSSLVSLVSNLVSLVVSLVSLVPDDDDVSSVSVNLSCLLNVLLSCCSVPPPCCVPQVSVLSNVCSNVLNVQLVVLSVQLSVLSVCCSVCPLPVNQVSQLSNLLSLLSSLLSNLVSCCVRRNDSRSVSSVVSQQSSLVSVVVSCCVSNVDPDHDPSSVCSNVNVVVVCPPPVNVVVCVVVPDDDDPDDDPDDDDDDDDDDDD

Mean predicted aligned error: 11.3 Å

Solvent-accessible surface area (backbone atoms only — not comparable to full-atom values): 14652 Å² total; per-residue (Å²): 99,71,43,38,59,67,53,55,49,51,45,62,75,68,42,89,72,80,55,71,60,59,52,53,36,47,52,55,39,51,57,50,46,43,65,48,56,39,98,68,93,68,83,91,47,60,44,60,42,30,41,66,46,33,60,24,48,50,94,34,59,56,71,55,45,53,52,34,50,51,49,45,43,52,47,53,54,51,35,54,54,48,54,65,77,39,77,92,49,71,66,53,53,52,57,54,59,36,40,48,58,57,52,53,52,41,46,35,60,77,71,33,63,62,41,54,72,48,36,48,58,37,44,30,75,40,16,39,63,50,29,64,75,33,42,69,38,45,52,51,32,43,50,34,51,51,46,41,60,74,47,48,81,57,61,41,70,59,38,50,31,49,33,27,45,28,49,38,51,29,47,50,44,45,32,50,44,32,26,74,74,48,30,66,67,38,20,52,52,43,49,54,48,35,54,62,36,45,53,48,51,50,55,45,49,35,72,73,67,65,58,90,71,81,43,69,40,45,54,48,44,66,64,42,60,67,63,67,58,64,36,68,74,49,52,55,46,51,57,66,70,63,64,86,80,80,90,74,85,87,80,81,88,78,82,90,80,89,79,90,80,85,133

Radius of gyration: 23.31 Å; Cα contacts (8 Å, |Δi|>4): 255; chains: 1; bounding box: 45×54×91 Å

Organism: NCBI:txid53326

Nearest PDB structures (foldseek):
  7rdr-assembly1_A  TM=2.460E-01  e=4.153E+00  unidentified
  7ue2-assembly1_A  TM=2.036E-01  e=5.602E+00  synthetic construct